Protein AF-A0A7S4PHS6-F1 (afdb_monomer)

Foldseek 3Di:
DDDDLPQDDPDPVSVLVVCCVVVPPPCVDPVVVVVCVVPDPVVCVVVCVVVDDDDDCVNCVVVVVDPDDDDDDDDDDDDPVLVVLLVVLVVVLCVVCVVVVCVVVVVDPDPDDCDPVNVVVVVVSCPLSVLSVVPLQSRPSSVPPDPDPDDDDPVRVVVVVVVVVVVVVVVVLVVVLVVLLVVLVVCVVVVVPVVSVVSNVVSVVVVVVVVVVVVVVVVVVVPDDDDPPPPPPDD

InterPro domains:
  IPR000330 SNF2, N-terminal domain [PF00176] (1-138)
  IPR027417 P-loop containing nucleoside triphosphate hydrolase [G3DSA:3.40.50.300] (67-163)
  IPR038718 SNF2-like, N-terminal domain superfamily [G3DSA:3.40.50.10810] (2-66)
  IPR048686 E3 ubiquitin-protein ligase SHPRH, first helical domain [PF21325] (154-211)
  IPR052583 E3 ubiquitin-protein ligase SHPRH-like [PTHR45865] (1-235)

Secondary structure (DSSP, 8-state):
----S-S-SS-THHHHHHHHHTT-TTTTSHHHHHHHHHH-GGGGHHHHHHH-----GGGSHHHHTPPPPP---------HHHHHHHHHHHHHHHHHHHHHHHHHHHT-SS-----HHHHHHHHHHHHHHHHHTT-GGG-GGGS---SSSSPPPHHHHHHHHHHHHHHHHHHHHHHHHHHHHHHHHHHHHTT-HHHHHHHHHHHHHHHHHHHHHHHHHHHHHHH-----S------

Radius of gyration: 32.16 Å; Cα contacts (8 Å, |Δi|>4): 96; chains: 1; bounding box: 77×50×94 Å

Organism: NCBI:txid180227

pLDDT: mean 79.71, std 14.88, range [33.34, 95.44]

Sequence (235 aa):
WCVTATPVKRSEEDLYGLLLFLQSDPLSNRFLWRSVMKISRNSLLPFFQRIMWRSTKKQVVDEIGLPKQETLLSFLRFSAIEAYHYKRLQEQLSHSNLKHINQIYEGAFAETEVTQYDLRRFLTFLAPLRQVCVHPQLSKKSGIQSLQKQTLSMDELLLQHVVQSELECEEAQRKLIFSLNWLAGITALKDQNPEAIRIYLRASKFFGEDIDKKEKREKAREGEEVFPVDMMQKI

Mean predicted aligned error: 13.97 Å

Structure (mmCIF, N/CA/C/O backbone):
data_AF-A0A7S4PHS6-F1
#
_entry.id   AF-A0A7S4PHS6-F1
#
loop_
_atom_site.group_PDB
_atom_site.id
_atom_site.type_symbol
_atom_site.label_atom_id
_atom_site.label_alt_id
_atom_site.label_comp_id
_atom_site.label_asym_id
_atom_site.label_entity_id
_atom_site.label_seq_id
_atom_site.pdbx_PDB_ins_code
_atom_site.Cartn_x
_atom_site.Cartn_y
_atom_site.Cartn_z
_atom_site.occupancy
_atom_site.B_iso_or_equiv
_atom_site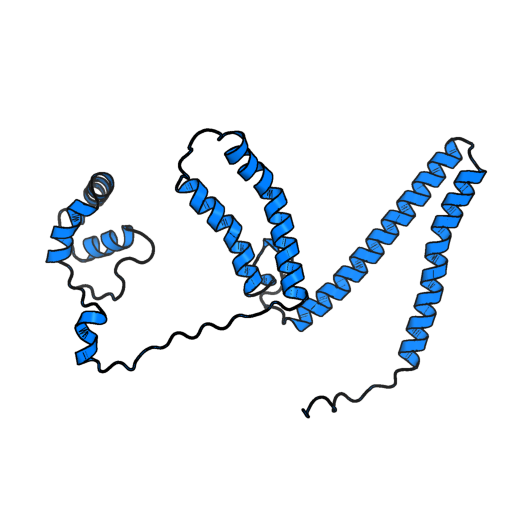.auth_seq_id
_atom_site.auth_comp_id
_atom_site.auth_asym_id
_atom_site.auth_atom_id
_atom_site.pdbx_PDB_model_num
ATOM 1 N N . TRP A 1 1 ? 26.704 -7.644 -32.305 1.00 82.06 1 TRP A N 1
ATOM 2 C CA . TRP A 1 1 ? 25.479 -6.845 -32.518 1.00 82.06 1 TRP A CA 1
ATOM 3 C C . TRP A 1 1 ? 24.508 -7.089 -31.379 1.00 82.06 1 TRP A C 1
ATOM 5 O O . TRP A 1 1 ? 24.344 -8.236 -30.987 1.00 82.06 1 TRP A O 1
ATOM 15 N N . CYS A 1 2 ? 23.901 -6.036 -30.832 1.00 84.88 2 CYS A N 1
ATOM 16 C CA . CYS A 1 2 ? 22.862 -6.141 -29.808 1.00 84.88 2 CYS A CA 1
ATOM 17 C C . CYS A 1 2 ? 21.573 -5.515 -30.347 1.00 84.88 2 CYS A C 1
ATOM 19 O O . CYS A 1 2 ? 21.611 -4.400 -30.863 1.00 84.88 2 CYS A O 1
ATOM 21 N N . VAL A 1 3 ? 20.451 -6.225 -30.233 1.00 88.50 3 VAL A N 1
ATOM 22 C CA . VAL A 1 3 ? 19.134 -5.741 -30.661 1.00 88.50 3 VAL A CA 1
ATOM 23 C C . VAL A 1 3 ? 18.249 -5.646 -29.426 1.00 88.50 3 VAL A C 1
ATOM 25 O O . VAL A 1 3 ? 17.994 -6.641 -28.755 1.00 88.50 3 VAL A O 1
ATOM 28 N N . THR A 1 4 ? 17.796 -4.437 -29.103 1.00 87.81 4 THR A N 1
ATOM 29 C CA . THR A 1 4 ? 16.903 -4.188 -27.969 1.00 87.81 4 THR A CA 1
ATOM 30 C C . T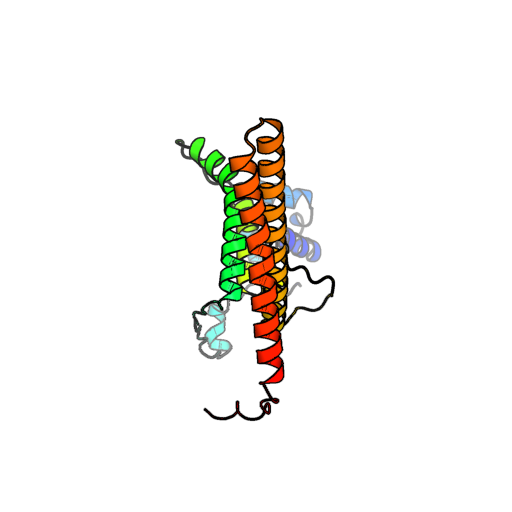HR A 1 4 ? 15.949 -3.050 -28.293 1.00 87.81 4 THR A C 1
ATOM 32 O O . THR A 1 4 ? 16.349 -2.014 -28.819 1.00 87.81 4 THR A O 1
ATOM 35 N N . ALA A 1 5 ? 14.675 -3.231 -27.955 1.00 84.00 5 ALA A N 1
ATOM 36 C CA . ALA A 1 5 ? 13.670 -2.183 -28.105 1.00 84.00 5 ALA A CA 1
ATOM 37 C C . ALA A 1 5 ? 13.817 -1.074 -27.043 1.00 84.00 5 ALA A C 1
ATOM 39 O O . ALA A 1 5 ? 13.410 0.066 -27.267 1.00 84.00 5 ALA A O 1
ATOM 40 N N . THR A 1 6 ? 14.397 -1.393 -25.880 1.00 85.31 6 THR A N 1
ATOM 41 C CA . THR A 1 6 ? 14.561 -0.467 -24.749 1.00 85.31 6 THR A CA 1
ATOM 42 C C . THR A 1 6 ? 15.936 -0.679 -24.104 1.00 85.31 6 THR A C 1
ATOM 44 O O . THR A 1 6 ? 16.059 -1.528 -23.217 1.00 85.31 6 THR A O 1
ATOM 47 N N . PRO A 1 7 ? 16.979 0.054 -24.536 1.00 83.19 7 PRO A N 1
ATOM 48 C CA . PRO A 1 7 ? 18.341 -0.123 -24.023 1.00 83.19 7 PRO A CA 1
ATOM 49 C C . PRO A 1 7 ? 18.528 0.356 -22.574 1.00 83.19 7 PRO A C 1
ATOM 51 O O . PRO A 1 7 ? 19.493 -0.034 -21.931 1.00 83.19 7 PRO A O 1
ATOM 54 N N . VAL A 1 8 ? 17.606 1.173 -22.049 1.00 86.38 8 VAL A N 1
ATOM 55 C CA . VAL A 1 8 ? 17.596 1.646 -20.656 1.00 86.38 8 VAL A CA 1
ATOM 56 C C . VAL A 1 8 ? 16.251 1.289 -20.036 1.00 86.38 8 VAL A C 1
ATOM 58 O O . VAL A 1 8 ? 15.217 1.728 -20.544 1.00 86.38 8 VAL A O 1
ATOM 61 N N . LYS A 1 9 ? 16.248 0.492 -18.962 1.00 80.88 9 LYS A N 1
ATOM 62 C CA . LYS A 1 9 ? 15.026 0.085 -18.247 1.00 80.88 9 LYS A CA 1
ATOM 63 C C . LYS A 1 9 ? 15.014 0.563 -16.804 1.00 80.88 9 LYS A C 1
ATOM 65 O O . LYS A 1 9 ? 14.017 1.128 -16.364 1.00 80.88 9 LYS A O 1
ATOM 70 N N . ARG A 1 10 ? 16.084 0.304 -16.054 1.00 78.75 10 ARG A N 1
ATOM 71 C CA . ARG A 1 10 ? 16.128 0.530 -14.603 1.00 78.75 10 ARG A CA 1
ATOM 72 C C . ARG A 1 10 ? 17.185 1.544 -14.206 1.00 78.75 10 ARG A C 1
ATOM 74 O O . ARG A 1 10 ? 16.947 2.333 -13.294 1.00 78.75 10 ARG A O 1
ATOM 81 N N . SER A 1 11 ? 18.344 1.515 -14.853 1.00 82.56 11 SER A N 1
ATOM 82 C CA . SER A 1 11 ? 19.422 2.450 -14.552 1.00 82.56 11 SER A CA 1
ATOM 83 C C . SER A 1 11 ? 20.378 2.610 -15.726 1.00 82.56 11 SER A C 1
ATOM 85 O O . SER A 1 11 ? 20.362 1.854 -16.692 1.00 82.56 11 SER A O 1
ATOM 87 N N . GLU A 1 12 ? 21.258 3.599 -15.611 1.00 83.62 12 GLU A N 1
ATOM 88 C CA . GLU A 1 12 ? 22.357 3.834 -16.553 1.00 83.62 12 GLU A CA 1
ATOM 89 C C . GLU A 1 12 ? 23.322 2.640 -16.647 1.00 83.62 12 GLU A C 1
ATOM 91 O O . GLU A 1 12 ? 24.042 2.502 -17.630 1.00 83.62 12 GLU A O 1
ATOM 96 N N . GLU 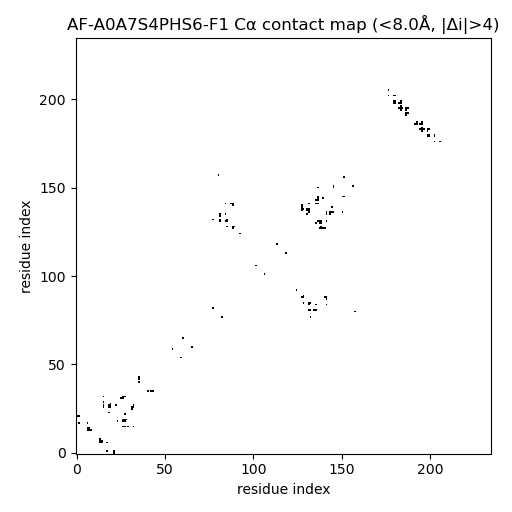A 1 13 ? 23.305 1.736 -15.664 1.00 87.06 13 GLU A N 1
ATOM 97 C CA . GLU A 1 13 ? 24.096 0.503 -15.685 1.00 87.06 13 GLU A CA 1
ATOM 98 C C . GLU A 1 13 ? 23.659 -0.466 -16.786 1.00 87.06 13 GLU A C 1
ATOM 100 O O . GLU A 1 13 ? 24.474 -1.263 -17.252 1.00 87.06 13 GLU A O 1
ATOM 105 N N . ASP A 1 14 ? 22.410 -0.358 -17.249 1.00 88.19 14 ASP A N 1
ATOM 106 C CA . ASP A 1 14 ? 21.914 -1.139 -18.380 1.00 88.19 14 ASP A CA 1
ATOM 107 C C . ASP A 1 14 ? 22.736 -0.826 -19.647 1.00 88.19 14 ASP A C 1
ATOM 109 O O . ASP A 1 14 ? 23.097 -1.735 -20.395 1.00 88.19 14 ASP A O 1
ATOM 113 N N . LEU A 1 15 ? 23.132 0.442 -19.845 1.00 88.75 15 LEU A N 1
ATOM 114 C CA . LEU A 1 15 ? 23.993 0.848 -20.962 1.00 88.75 15 LEU A CA 1
ATOM 115 C C . LEU A 1 15 ? 25.406 0.291 -20.818 1.00 88.75 15 LEU A C 1
ATOM 117 O O . LEU A 1 15 ? 25.970 -0.180 -21.800 1.00 88.75 15 LEU A O 1
ATOM 121 N N . TYR A 1 16 ? 25.968 0.295 -19.608 1.00 89.75 16 TYR A N 1
ATOM 122 C CA . TYR A 1 16 ? 27.282 -0.304 -19.372 1.00 89.75 16 TYR A CA 1
ATOM 123 C C . TYR A 1 16 ? 27.297 -1.794 -19.722 1.00 89.75 16 TYR A C 1
ATOM 125 O O . TYR A 1 16 ? 28.243 -2.262 -20.350 1.00 89.75 16 TYR A O 1
ATOM 133 N N . GLY A 1 17 ? 26.241 -2.534 -19.369 1.00 90.06 17 GLY A N 1
ATOM 134 C CA . GLY A 1 17 ? 26.108 -3.941 -19.753 1.00 90.06 17 GLY A CA 1
ATOM 135 C C . GLY A 1 17 ? 26.181 -4.143 -21.271 1.00 90.06 17 GLY A C 1
ATOM 136 O O . GLY A 1 17 ? 26.854 -5.060 -21.740 1.00 90.06 17 GLY A O 1
ATOM 137 N N . LEU A 1 18 ? 25.563 -3.242 -22.043 1.00 89.75 18 LEU A N 1
ATOM 138 C CA . LEU A 1 18 ? 25.631 -3.256 -23.508 1.00 89.75 18 LEU A CA 1
ATOM 139 C C . LEU A 1 18 ? 27.039 -2.935 -24.030 1.00 89.75 18 LEU A C 1
ATOM 141 O O . LEU A 1 18 ? 27.516 -3.608 -24.940 1.00 89.75 18 LEU A O 1
ATOM 145 N N . LEU A 1 19 ? 27.720 -1.945 -23.448 1.00 89.94 19 LEU A N 1
ATOM 146 C CA . LEU A 1 19 ? 29.090 -1.567 -23.828 1.00 89.94 19 LEU A CA 1
ATOM 147 C C . LEU A 1 19 ? 30.116 -2.657 -23.498 1.00 89.94 19 LEU A C 1
ATOM 149 O O . LEU A 1 19 ? 31.065 -2.877 -24.252 1.00 89.94 19 LEU A O 1
ATOM 153 N N . LEU A 1 20 ? 29.918 -3.368 -22.388 1.00 91.19 20 LEU A N 1
ATOM 154 C CA . LEU A 1 20 ? 30.740 -4.514 -22.017 1.00 91.19 20 LEU A CA 1
ATOM 155 C C . LEU A 1 20 ? 30.556 -5.665 -23.013 1.00 91.19 20 LEU A C 1
ATOM 157 O O . LEU A 1 20 ? 31.537 -6.242 -23.469 1.00 91.19 20 LEU A O 1
ATOM 161 N N . PHE A 1 21 ? 29.310 -5.959 -23.395 1.00 91.06 21 PHE A N 1
ATOM 162 C CA . PHE A 1 21 ? 29.005 -6.981 -24.397 1.00 91.06 21 PHE A CA 1
ATOM 163 C C . PHE A 1 21 ? 29.590 -6.648 -25.777 1.00 91.06 21 PHE A C 1
ATOM 165 O O . PHE A 1 21 ? 30.090 -7.532 -26.467 1.00 91.06 21 PHE A O 1
ATOM 172 N N . LEU A 1 22 ? 29.541 -5.375 -26.178 1.00 90.31 22 LEU A N 1
ATOM 173 C CA . LEU A 1 22 ? 30.085 -4.906 -27.454 1.00 90.31 22 LEU A CA 1
ATOM 174 C C . LEU A 1 22 ? 31.611 -4.733 -27.448 1.00 90.31 22 LEU A C 1
ATOM 176 O O . LEU A 1 22 ? 32.159 -4.420 -28.501 1.00 90.31 22 LEU A O 1
ATOM 180 N N . GLN A 1 23 ? 32.277 -4.920 -26.300 1.00 90.31 23 GLN A N 1
ATOM 181 C CA . GLN A 1 23 ? 33.720 -4.694 -26.125 1.00 90.31 23 GLN A CA 1
ATOM 182 C C . GLN A 1 23 ? 34.164 -3.315 -26.646 1.00 90.31 23 GLN A C 1
ATOM 184 O O . GLN A 1 23 ? 35.197 -3.159 -27.292 1.00 90.31 23 GLN A O 1
ATOM 189 N N . SER A 1 24 ? 33.338 -2.296 -26.407 1.00 85.94 24 SER A N 1
ATOM 190 C CA . SER A 1 24 ? 33.613 -0.930 -26.830 1.00 85.94 24 SER A CA 1
ATOM 191 C C . SER A 1 24 ? 34.635 -0.234 -25.917 1.00 85.94 24 SER A C 1
ATOM 193 O O . SER A 1 24 ? 34.276 0.519 -24.999 1.00 85.94 24 SER A O 1
ATOM 195 N N . ASP A 1 25 ? 35.918 -0.466 -26.175 1.00 84.06 25 ASP A N 1
ATOM 196 C CA . ASP A 1 25 ? 36.999 0.245 -25.498 1.00 84.06 25 ASP A CA 1
ATOM 197 C C . ASP A 1 25 ? 36.991 1.751 -25.829 1.00 84.06 25 ASP A C 1
ATOM 199 O O . ASP A 1 25 ? 36.691 2.143 -26.960 1.00 84.06 25 ASP A O 1
ATOM 203 N N . PRO A 1 26 ? 37.303 2.634 -24.860 1.00 83.69 26 PRO A N 1
ATOM 204 C CA . PRO A 1 26 ? 37.727 2.346 -23.484 1.00 83.69 26 PRO A CA 1
ATOM 205 C C . PRO A 1 26 ? 36.565 2.274 -22.469 1.00 83.69 26 PRO A C 1
ATOM 207 O O . PRO A 1 26 ? 36.784 2.084 -21.271 1.00 83.69 26 PRO A O 1
ATOM 210 N N . LEU A 1 27 ? 35.316 2.456 -22.910 1.00 83.75 27 LEU A N 1
ATOM 211 C CA . LEU A 1 27 ? 34.142 2.552 -22.030 1.00 83.75 27 LEU A CA 1
ATOM 212 C C . LEU A 1 27 ? 33.675 1.199 -21.473 1.00 83.75 27 LEU A C 1
ATOM 214 O O . LEU A 1 27 ? 32.908 1.169 -20.510 1.00 83.75 27 LEU A O 1
ATOM 218 N N . SER A 1 28 ? 34.184 0.090 -22.012 1.00 85.19 28 SER A N 1
ATOM 219 C CA . SER A 1 28 ? 34.066 -1.243 -21.410 1.00 85.19 28 SER A CA 1
ATOM 220 C C . SER A 1 28 ? 34.777 -1.347 -20.056 1.00 85.19 28 SER A C 1
ATOM 222 O O . SER A 1 28 ? 34.456 -2.228 -19.259 1.00 85.19 28 SER A O 1
ATOM 224 N N . ASN A 1 29 ? 35.696 -0.426 -19.740 1.00 89.56 29 ASN A N 1
ATOM 225 C CA . ASN A 1 29 ? 36.305 -0.338 -18.421 1.00 89.56 29 ASN A CA 1
ATOM 226 C C . ASN A 1 29 ? 35.350 0.326 -17.415 1.00 89.56 29 ASN A C 1
ATOM 228 O O . ASN A 1 29 ? 35.002 1.507 -17.520 1.00 8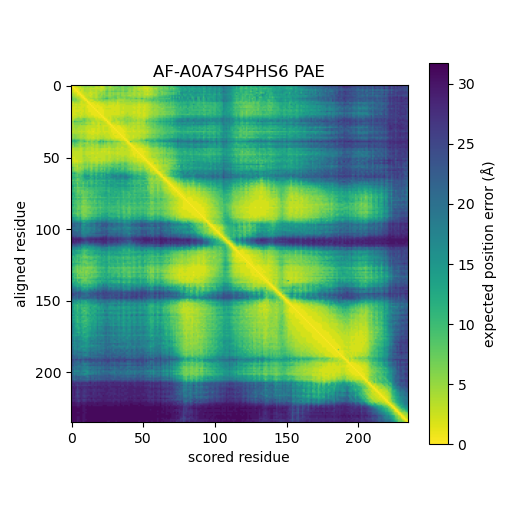9.56 29 ASN A O 1
ATOM 232 N N . ARG A 1 30 ? 34.996 -0.423 -16.365 1.00 89.81 30 ARG A N 1
ATOM 233 C CA . ARG A 1 30 ? 34.102 0.013 -15.284 1.00 89.81 30 ARG A CA 1
ATOM 234 C C . ARG A 1 30 ? 34.508 1.335 -14.630 1.00 89.81 30 ARG A C 1
ATOM 236 O O . ARG A 1 30 ? 33.636 2.131 -14.273 1.00 89.81 30 ARG A O 1
ATOM 243 N N . PHE A 1 31 ? 35.806 1.552 -14.429 1.00 89.38 31 PHE A N 1
ATOM 244 C CA . PHE A 1 31 ? 36.324 2.760 -13.792 1.00 89.38 31 PHE A CA 1
ATOM 245 C C . PHE A 1 31 ? 36.103 3.976 -14.686 1.00 89.38 31 PHE A C 1
ATOM 247 O O . PHE A 1 31 ? 35.558 4.976 -14.224 1.00 89.38 31 PHE A O 1
ATOM 254 N N . LEU A 1 32 ? 36.441 3.863 -15.972 1.00 87.31 32 LEU A N 1
ATOM 255 C CA . LEU A 1 32 ? 36.263 4.944 -16.941 1.00 87.31 32 LEU A CA 1
ATOM 256 C C . LEU A 1 32 ? 34.785 5.269 -17.151 1.00 87.31 32 LEU A C 1
ATOM 258 O O . LEU A 1 32 ? 34.416 6.439 -17.091 1.00 87.31 32 LEU A O 1
ATOM 262 N N . TRP A 1 33 ? 33.929 4.253 -17.279 1.00 89.44 33 TRP A N 1
ATOM 263 C CA . TRP A 1 33 ? 32.478 4.437 -17.343 1.00 89.44 33 TRP A CA 1
ATOM 264 C C . TRP A 1 33 ? 31.951 5.271 -16.166 1.00 89.44 33 TRP A C 1
ATOM 266 O O . TRP A 1 33 ? 31.300 6.297 -16.363 1.00 89.44 33 TRP A O 1
ATOM 276 N N . ARG A 1 34 ? 32.273 4.875 -14.926 1.00 89.12 34 ARG A N 1
ATOM 277 C CA . ARG A 1 34 ? 31.820 5.599 -13.727 1.00 89.12 34 ARG A CA 1
ATOM 278 C C . ARG A 1 34 ? 32.378 7.017 -13.656 1.00 89.12 34 ARG A C 1
ATOM 280 O O . ARG A 1 34 ? 31.658 7.915 -13.228 1.00 89.12 34 ARG A O 1
ATOM 287 N N . SER A 1 35 ? 33.630 7.220 -14.056 1.00 87.62 35 SER A N 1
ATOM 288 C CA . SER A 1 35 ? 34.252 8.545 -14.086 1.00 87.62 35 SER A CA 1
ATOM 289 C C . SER A 1 35 ? 33.548 9.469 -15.080 1.00 87.62 35 SER A C 1
ATOM 291 O O . SER A 1 35 ? 33.171 10.579 -14.713 1.00 87.62 35 SER A O 1
ATOM 293 N N . VAL A 1 36 ? 33.273 8.996 -16.298 1.00 86.19 36 VAL A N 1
ATOM 294 C CA . VAL A 1 36 ? 32.579 9.793 -17.322 1.00 86.19 36 VAL A CA 1
ATOM 295 C C . VAL A 1 36 ? 31.139 10.102 -16.905 1.00 86.19 36 VAL A C 1
ATOM 297 O O . VAL A 1 36 ? 30.705 11.250 -17.006 1.00 86.19 36 VAL A O 1
ATOM 300 N N . MET A 1 37 ? 30.421 9.123 -16.346 1.00 85.56 37 MET A N 1
ATOM 301 C CA . MET A 1 37 ? 29.042 9.311 -15.874 1.00 85.56 37 MET A CA 1
ATOM 302 C C . MET A 1 37 ? 28.915 10.323 -14.729 1.00 85.56 37 MET A C 1
ATOM 304 O O . MET A 1 37 ? 27.867 10.958 -14.599 1.00 85.56 37 MET A O 1
ATOM 308 N N . LYS A 1 38 ? 29.964 10.486 -13.911 1.00 83.81 38 LYS A N 1
ATOM 309 C CA . LYS A 1 38 ? 30.024 11.506 -12.853 1.00 83.81 38 LYS A CA 1
ATOM 310 C C . LYS A 1 38 ? 30.315 12.906 -13.389 1.00 83.81 38 LYS A C 1
ATOM 312 O O . LYS A 1 38 ? 29.813 13.868 -12.822 1.00 83.81 38 LYS A O 1
ATOM 317 N N . ILE A 1 39 ? 31.129 13.018 -14.439 1.00 81.94 39 ILE A N 1
ATOM 318 C CA . ILE A 1 39 ? 31.576 14.308 -14.982 1.00 81.94 39 ILE A CA 1
ATOM 319 C C . ILE A 1 39 ? 30.519 14.899 -15.917 1.00 81.94 39 ILE A C 1
ATOM 321 O O . ILE A 1 39 ? 30.114 16.045 -15.751 1.00 81.94 39 ILE A O 1
ATOM 325 N N . SER A 1 40 ? 30.073 14.138 -16.920 1.00 78.12 40 SER A N 1
ATOM 326 C CA . SER A 1 40 ? 29.080 14.616 -17.883 1.00 78.12 40 SER A CA 1
ATOM 327 C C . SER A 1 40 ? 28.446 13.466 -18.649 1.00 78.12 40 SER A C 1
ATOM 329 O O . SER A 1 40 ? 29.067 12.848 -19.515 1.00 78.12 40 SER A O 1
ATOM 331 N N . ARG A 1 41 ? 27.152 13.250 -18.410 1.00 79.62 41 ARG A N 1
ATOM 332 C CA . ARG A 1 41 ? 26.342 12.273 -19.157 1.00 79.62 41 ARG A CA 1
ATOM 333 C C . ARG A 1 41 ? 26.205 12.652 -20.630 1.00 79.62 41 ARG A C 1
ATOM 335 O O . ARG A 1 41 ? 26.160 11.783 -21.494 1.00 79.62 41 ARG A O 1
ATOM 342 N N . ASN A 1 42 ? 26.193 13.952 -20.919 1.00 83.00 42 ASN A N 1
ATOM 343 C CA . ASN A 1 42 ? 26.014 14.470 -22.272 1.00 83.00 42 ASN A CA 1
ATOM 344 C C . ASN A 1 42 ? 27.247 14.229 -23.150 1.00 83.00 42 ASN A C 1
ATOM 346 O O . ASN A 1 42 ? 27.114 14.129 -24.367 1.00 83.00 42 ASN A O 1
ATOM 350 N N . SER A 1 43 ? 28.430 14.065 -22.547 1.00 83.00 43 SER A N 1
ATOM 351 C CA . SER A 1 43 ? 29.664 13.773 -23.288 1.00 83.00 43 SER A CA 1
ATOM 352 C C . SER A 1 43 ? 29.633 12.418 -24.007 1.00 83.00 43 SER A C 1
ATOM 354 O O . SER A 1 43 ? 30.334 12.229 -24.997 1.00 83.00 43 SER A O 1
ATOM 356 N N . LEU A 1 44 ? 28.772 11.495 -23.565 1.00 83.62 44 LEU A N 1
ATOM 357 C CA . LEU A 1 44 ? 28.607 10.173 -24.167 1.00 83.62 44 LEU A CA 1
ATOM 358 C C . LEU A 1 44 ? 27.659 10.160 -25.374 1.00 83.62 44 LEU A C 1
ATOM 360 O O . LEU A 1 44 ? 27.639 9.180 -26.117 1.00 83.62 44 LEU A O 1
ATOM 364 N N . LEU A 1 45 ? 26.880 11.224 -25.600 1.00 85.56 45 LEU A N 1
ATOM 365 C CA . LEU A 1 45 ? 25.902 11.271 -26.693 1.00 85.56 45 LEU A CA 1
ATOM 366 C C . LEU A 1 45 ? 26.538 11.069 -28.081 1.00 85.56 45 LEU A C 1
ATOM 368 O O . LEU A 1 45 ? 26.044 10.207 -28.810 1.00 85.56 45 LEU A O 1
ATOM 372 N N . PRO A 1 46 ? 27.640 11.756 -28.454 1.00 88.56 46 PRO A N 1
ATOM 373 C CA . PRO A 1 46 ? 28.266 11.567 -29.765 1.00 88.56 46 PRO A CA 1
ATOM 374 C C . PRO A 1 46 ? 28.811 10.150 -29.962 1.00 88.56 46 PRO A C 1
ATOM 376 O O . PRO A 1 46 ? 28.835 9.635 -31.077 1.00 88.56 46 PRO A O 1
ATOM 379 N N . PHE A 1 47 ? 29.241 9.506 -28.876 1.00 87.75 47 PHE A N 1
ATOM 380 C CA . PHE A 1 47 ? 29.696 8.124 -28.909 1.00 87.75 47 PHE A CA 1
ATOM 381 C C . PHE A 1 47 ? 28.524 7.169 -29.167 1.00 87.75 47 PHE A C 1
ATOM 383 O O . PHE A 1 47 ? 28.576 6.382 -30.112 1.00 87.75 47 PHE A O 1
ATOM 390 N N . PHE A 1 48 ? 27.430 7.288 -28.406 1.00 88.06 48 PHE A N 1
ATOM 391 C CA . PHE A 1 48 ? 26.242 6.455 -28.608 1.00 88.06 48 PHE A CA 1
ATOM 392 C C . PHE A 1 48 ? 25.613 6.647 -29.991 1.00 88.06 48 PHE A C 1
ATOM 394 O O . PHE A 1 48 ? 25.166 5.668 -30.575 1.00 88.06 48 PHE A O 1
ATOM 401 N N . GLN A 1 49 ? 25.646 7.855 -30.559 1.00 88.31 49 GLN A N 1
ATOM 402 C CA . GLN A 1 49 ? 25.172 8.113 -31.926 1.00 88.31 49 GLN A CA 1
ATOM 403 C C . GLN A 1 49 ? 25.939 7.330 -33.005 1.00 88.31 49 GLN A C 1
ATOM 405 O O . GLN A 1 49 ? 25.384 7.071 -34.068 1.00 88.31 49 GLN A O 1
ATOM 410 N N . ARG A 1 50 ? 27.197 6.942 -32.753 1.00 89.12 50 ARG A N 1
ATOM 411 C CA . ARG A 1 50 ? 28.008 6.161 -33.703 1.00 89.12 50 ARG A CA 1
ATOM 412 C C . ARG A 1 50 ? 27.752 4.660 -33.616 1.00 89.12 50 ARG A C 1
ATOM 414 O O . ARG A 1 50 ? 27.878 3.969 -34.619 1.00 89.12 50 ARG A O 1
ATOM 421 N N . ILE A 1 51 ? 27.436 4.158 -32.422 1.00 88.31 51 ILE A N 1
ATOM 422 C CA . ILE A 1 51 ? 27.313 2.714 -32.159 1.00 88.31 51 ILE A CA 1
ATOM 423 C C . ILE A 1 51 ? 25.864 2.231 -32.051 1.00 88.31 51 ILE A C 1
ATOM 425 O O . ILE A 1 51 ? 25.612 1.029 -32.113 1.00 88.31 51 ILE A O 1
ATOM 429 N N . MET A 1 52 ? 24.910 3.142 -31.855 1.00 89.56 52 MET A N 1
ATOM 430 C CA . MET A 1 52 ? 23.503 2.826 -31.646 1.00 89.56 52 MET A CA 1
ATOM 431 C C . MET A 1 52 ? 22.655 3.436 -32.754 1.00 89.56 52 MET A C 1
ATOM 433 O O . MET A 1 52 ? 22.682 4.640 -32.993 1.00 89.56 52 MET A O 1
ATOM 437 N N . TRP A 1 53 ? 21.826 2.595 -33.363 1.00 89.56 53 TRP A N 1
ATOM 438 C CA . TRP A 1 53 ? 20.765 3.021 -34.261 1.00 89.56 53 TRP A CA 1
ATOM 439 C C . TRP A 1 53 ? 19.411 2.827 -33.580 1.00 89.56 53 TRP A C 1
ATOM 441 O O . TRP A 1 53 ? 19.135 1.757 -33.033 1.00 89.56 53 TRP A O 1
ATOM 451 N N . ARG A 1 54 ? 18.553 3.851 -33.605 1.00 87.31 54 ARG A N 1
ATOM 452 C CA . ARG A 1 54 ? 17.191 3.773 -33.063 1.00 87.31 54 ARG A CA 1
ATOM 453 C C . ARG A 1 54 ? 16.203 4.422 -34.020 1.00 87.31 54 ARG A C 1
ATOM 455 O O . ARG A 1 54 ? 16.176 5.642 -34.137 1.00 87.31 54 ARG A O 1
ATOM 462 N N . SER A 1 55 ? 15.322 3.606 -34.587 1.00 86.69 55 SER A N 1
ATOM 463 C CA . SER A 1 55 ? 14.130 4.084 -35.283 1.00 86.69 55 SER A CA 1
ATOM 464 C C . SER A 1 55 ? 12.988 4.257 -34.278 1.00 86.69 55 SER A C 1
ATOM 466 O O . SER A 1 55 ? 12.663 3.357 -33.500 1.00 86.69 55 SER A O 1
ATOM 468 N N . THR A 1 56 ? 12.394 5.442 -34.235 1.00 85.44 56 THR A N 1
ATOM 469 C CA . THR A 1 56 ? 11.210 5.734 -33.417 1.00 85.44 56 THR A CA 1
ATOM 470 C C . THR A 1 56 ? 9.948 5.356 -34.176 1.00 85.44 56 THR A C 1
ATOM 472 O O . THR A 1 56 ? 9.926 5.468 -35.394 1.00 85.44 56 THR A O 1
ATOM 475 N N . LYS A 1 57 ? 8.861 4.988 -33.477 1.00 81.44 57 LYS A N 1
ATOM 476 C CA . LYS A 1 57 ? 7.576 4.677 -34.134 1.00 81.44 57 LYS A CA 1
ATOM 477 C C . LYS A 1 57 ? 7.167 5.756 -35.140 1.00 81.44 57 LYS A C 1
ATOM 479 O O . LYS A 1 57 ? 6.747 5.396 -36.222 1.00 81.44 57 LYS A O 1
ATOM 484 N N . LYS A 1 58 ? 7.388 7.040 -34.814 1.00 81.81 58 LYS A N 1
ATOM 485 C CA . LYS A 1 58 ? 7.127 8.200 -35.686 1.00 81.81 58 LYS A CA 1
ATOM 486 C C . LYS A 1 58 ? 7.835 8.137 -37.047 1.00 81.81 58 LYS A C 1
ATOM 488 O O . LYS A 1 58 ? 7.275 8.619 -38.015 1.00 81.81 58 LYS A O 1
ATOM 493 N N . GLN A 1 59 ? 9.040 7.572 -37.112 1.00 82.94 59 GLN A N 1
ATOM 494 C CA . GLN A 1 59 ? 9.826 7.466 -38.349 1.00 82.94 59 GLN A CA 1
ATOM 495 C C . GLN A 1 59 ? 9.381 6.307 -39.244 1.00 82.94 59 GLN A C 1
ATOM 497 O O . GLN A 1 59 ? 9.748 6.288 -40.407 1.00 82.94 59 GLN A O 1
ATOM 502 N N . VAL A 1 60 ? 8.627 5.348 -38.699 1.00 83.62 60 VAL A N 1
ATOM 503 C CA . VAL A 1 60 ? 8.264 4.090 -39.375 1.00 83.62 60 VAL A CA 1
ATOM 504 C C . VAL A 1 60 ? 6.738 3.913 -39.447 1.00 83.62 60 VAL A C 1
ATOM 506 O O . VAL A 1 60 ? 6.251 2.833 -39.765 1.00 83.62 60 VAL A O 1
ATOM 509 N N . VAL A 1 61 ? 5.958 4.953 -39.108 1.00 79.12 61 VAL A N 1
ATOM 510 C CA . VAL A 1 61 ? 4.481 4.887 -39.090 1.00 79.12 61 VAL A CA 1
ATOM 511 C C . VAL A 1 61 ? 3.948 4.521 -40.470 1.00 79.12 61 VAL A C 1
ATOM 513 O O . VAL A 1 61 ? 3.092 3.644 -40.577 1.00 79.12 61 VAL A O 1
ATOM 516 N N . ASP A 1 62 ? 4.499 5.160 -41.501 1.00 78.94 62 ASP A N 1
ATOM 517 C CA . ASP A 1 62 ? 4.024 5.049 -42.880 1.00 78.94 62 ASP A CA 1
ATOM 518 C C . ASP A 1 62 ? 4.429 3.718 -43.540 1.00 78.94 62 ASP A C 1
ATOM 520 O O . ASP A 1 62 ? 3.780 3.277 -44.482 1.00 78.94 62 ASP A O 1
ATOM 524 N N . GLU A 1 63 ? 5.457 3.038 -43.018 1.00 84.12 63 GLU A N 1
ATOM 525 C CA . GLU A 1 63 ? 5.925 1.736 -43.521 1.00 84.12 63 GLU A CA 1
ATOM 526 C C . GLU A 1 63 ? 5.145 0.553 -42.921 1.00 84.12 63 GLU A C 1
ATOM 528 O O . GLU A 1 63 ? 4.994 -0.483 -43.563 1.00 84.12 63 GLU A O 1
ATOM 533 N N . ILE A 1 64 ? 4.665 0.684 -41.677 1.00 77.56 64 ILE A N 1
ATOM 534 C CA . ILE A 1 64 ? 4.058 -0.426 -40.916 1.00 77.56 64 ILE A CA 1
ATOM 535 C C . ILE A 1 64 ? 2.522 -0.422 -41.038 1.00 77.56 64 ILE A C 1
ATOM 537 O O . ILE A 1 64 ? 1.874 -1.403 -40.677 1.00 77.56 64 ILE A O 1
ATOM 541 N N . GLY A 1 65 ? 1.915 0.660 -41.549 1.00 79.31 65 GLY A N 1
ATOM 542 C CA . GLY A 1 65 ? 0.459 0.752 -41.720 1.00 79.31 65 GLY A CA 1
ATOM 543 C C . GLY A 1 65 ? -0.306 0.581 -40.402 1.00 79.31 65 GLY A C 1
ATOM 544 O O . GLY A 1 65 ? -1.368 -0.039 -40.371 1.00 79.31 65 GLY A O 1
ATOM 545 N N . LEU A 1 66 ? 0.259 1.069 -39.288 1.00 79.44 66 LEU A N 1
ATOM 546 C CA . LEU A 1 66 ? -0.328 0.879 -37.961 1.00 79.44 66 LEU A CA 1
ATOM 547 C C . LEU A 1 66 ? -1.694 1.580 -37.873 1.00 79.44 66 LEU A C 1
ATOM 549 O O . LEU A 1 66 ? -1.788 2.766 -38.205 1.00 79.44 66 LEU A O 1
ATOM 553 N N . PRO A 1 67 ? -2.745 0.902 -37.374 1.00 84.00 67 PRO A N 1
ATOM 554 C CA . PRO A 1 67 ? -4.024 1.553 -37.140 1.00 84.00 67 PRO A CA 1
ATOM 555 C C . PRO A 1 67 ? -3.868 2.658 -36.089 1.00 84.00 67 PRO A C 1
ATOM 557 O O . PRO A 1 67 ? -3.008 2.590 -35.204 1.00 84.00 67 PRO A O 1
ATOM 560 N N . LYS A 1 68 ? -4.717 3.687 -36.176 1.00 82.62 68 LYS A N 1
ATOM 561 C CA . LYS A 1 68 ? -4.734 4.773 -35.191 1.00 82.62 68 LYS A CA 1
ATOM 562 C C . LYS A 1 68 ? -4.999 4.188 -33.802 1.00 82.62 68 LYS A C 1
ATOM 564 O O . LYS A 1 68 ? -5.985 3.490 -33.594 1.00 82.62 68 LYS A O 1
ATOM 569 N N . GLN A 1 69 ? -4.097 4.462 -32.863 1.00 86.06 69 GLN A N 1
ATOM 570 C CA . GLN A 1 69 ? -4.240 4.029 -31.479 1.00 86.06 69 GLN A CA 1
ATOM 571 C C . GLN A 1 69 ? -5.057 5.068 -30.711 1.00 86.06 69 GLN A C 1
ATOM 573 O O . GLN A 1 69 ? -4.658 6.228 -30.620 1.00 86.06 69 GLN A O 1
ATOM 578 N N . GLU A 1 70 ? -6.170 4.642 -30.126 1.00 90.69 70 GLU A N 1
ATOM 579 C CA . GLU A 1 70 ? -7.006 5.482 -29.270 1.00 90.69 70 GLU A CA 1
ATOM 580 C C . GLU A 1 70 ? -6.765 5.129 -27.800 1.00 90.69 70 GLU A C 1
ATOM 582 O O . GLU A 1 70 ? -6.551 3.969 -27.445 1.00 90.69 70 GLU A O 1
ATOM 587 N N . THR A 1 71 ? -6.747 6.142 -26.933 1.00 92.44 71 THR A N 1
ATOM 588 C CA . THR A 1 71 ? -6.642 5.957 -25.479 1.00 92.44 71 THR A CA 1
ATOM 589 C C . THR A 1 71 ? -7.956 6.384 -24.850 1.00 92.44 71 THR A C 1
ATOM 591 O O . THR A 1 71 ? -8.296 7.564 -24.873 1.00 92.44 71 THR A O 1
ATOM 594 N N . LEU A 1 72 ? -8.685 5.422 -24.290 1.00 94.38 72 LEU A N 1
ATOM 595 C CA . LEU A 1 72 ? -9.931 5.666 -23.574 1.00 94.38 72 LEU A CA 1
ATOM 596 C C . LEU A 1 72 ? -9.644 5.715 -22.074 1.00 94.38 72 LEU A C 1
ATOM 598 O O . LEU A 1 72 ? -9.016 4.813 -21.521 1.00 94.38 72 LEU A O 1
ATOM 602 N N . LEU A 1 73 ? -10.094 6.784 -21.422 1.00 95.06 73 LEU A N 1
ATOM 603 C CA . LEU A 1 73 ? -9.962 6.969 -19.982 1.00 95.06 73 LEU A CA 1
ATOM 604 C C . LEU A 1 73 ? -11.316 6.708 -19.323 1.00 95.06 73 LEU A C 1
ATOM 606 O O . LEU A 1 73 ? -12.272 7.446 -19.548 1.00 95.06 73 LEU A O 1
ATOM 610 N N . SER A 1 74 ? -11.387 5.668 -18.495 1.00 94.75 74 SER A N 1
ATOM 611 C CA . SER A 1 74 ? -12.565 5.338 -17.692 1.00 94.75 74 SER A CA 1
ATOM 612 C C . SER A 1 74 ? -12.323 5.696 -16.228 1.00 94.75 74 SER A C 1
ATOM 614 O O . SER A 1 74 ? -11.423 5.146 -15.589 1.00 94.75 74 SER A O 1
ATOM 616 N N . PHE A 1 75 ? -13.139 6.593 -15.680 1.00 95.06 75 PHE A N 1
ATOM 617 C CA . PHE A 1 75 ? -13.102 6.921 -14.258 1.00 95.06 75 PHE A CA 1
ATOM 618 C C . PHE A 1 75 ? -13.902 5.892 -13.462 1.00 95.06 75 PHE A C 1
ATOM 620 O O . PHE A 1 75 ? -15.097 5.716 -13.688 1.00 95.06 75 PHE A O 1
ATOM 627 N N . LEU A 1 76 ? -13.238 5.232 -12.518 1.00 93.25 76 LEU A N 1
ATOM 628 C CA . LEU A 1 76 ? -13.854 4.260 -11.621 1.00 93.25 76 LEU A CA 1
ATOM 629 C C . LEU A 1 76 ? -14.201 4.918 -10.285 1.00 93.25 76 LEU A C 1
ATOM 631 O O . LEU A 1 76 ? -13.547 5.871 -9.854 1.00 93.25 76 LEU A O 1
ATOM 635 N N . ARG A 1 77 ? -15.236 4.399 -9.624 1.00 92.56 77 ARG A N 1
ATOM 636 C CA . ARG A 1 77 ? -15.597 4.774 -8.255 1.00 92.56 77 ARG A CA 1
ATOM 637 C C . ARG A 1 77 ? -15.324 3.599 -7.337 1.00 92.56 77 ARG A C 1
ATOM 639 O O . ARG A 1 77 ? -15.625 2.467 -7.697 1.00 92.56 77 ARG A O 1
ATOM 646 N N . PHE A 1 78 ? -14.789 3.892 -6.159 1.00 91.62 78 PHE A N 1
ATOM 647 C CA . PHE A 1 78 ? -14.611 2.878 -5.133 1.00 91.62 78 PHE A CA 1
ATOM 648 C C . PHE A 1 78 ? -15.956 2.378 -4.621 1.00 91.62 78 PHE A C 1
ATOM 650 O O . PHE A 1 78 ? -16.886 3.159 -4.396 1.00 91.62 78 PHE A O 1
ATOM 657 N N . SER A 1 79 ? -16.012 1.077 -4.376 1.00 89.56 79 SER A N 1
ATOM 658 C CA . SER A 1 79 ? -17.001 0.466 -3.500 1.00 89.56 79 SER A CA 1
ATOM 659 C C . SER A 1 79 ? -16.839 0.976 -2.061 1.00 89.56 79 SER A C 1
ATOM 661 O O . SER A 1 79 ? -15.811 1.549 -1.682 1.00 89.56 79 SER A O 1
ATOM 663 N N . ALA A 1 80 ? -17.857 0.758 -1.227 1.00 88.62 80 ALA A N 1
ATOM 664 C CA . ALA A 1 80 ? -17.832 1.196 0.169 1.00 88.62 80 ALA A CA 1
ATOM 665 C C . ALA A 1 80 ? -16.624 0.629 0.940 1.00 88.62 80 ALA A C 1
ATOM 667 O O . ALA A 1 80 ? -15.991 1.349 1.715 1.00 88.62 80 ALA A O 1
ATOM 668 N N . ILE A 1 81 ? -16.270 -0.633 0.683 1.00 86.00 81 ILE A N 1
ATOM 669 C CA . ILE A 1 81 ? -15.158 -1.304 1.357 1.00 86.00 81 ILE A CA 1
ATOM 670 C C . ILE A 1 81 ? -13.795 -0.796 0.878 1.00 86.00 81 ILE A C 1
ATOM 672 O O . ILE A 1 81 ? -12.935 -0.479 1.698 1.00 86.00 81 ILE A O 1
ATOM 676 N N . GLU A 1 82 ? -13.603 -0.601 -0.428 1.00 89.31 82 GLU A N 1
ATOM 677 C CA . GLU A 1 82 ? -12.374 0.000 -0.965 1.00 89.31 82 GLU A CA 1
ATOM 678 C C . GLU A 1 82 ? -12.167 1.411 -0.420 1.00 89.31 82 GLU A C 1
ATOM 680 O O . GLU A 1 82 ? -11.065 1.760 0.008 1.00 89.31 82 GLU A O 1
ATOM 685 N N . ALA A 1 83 ? -13.237 2.210 -0.373 1.00 91.50 83 ALA A N 1
ATOM 686 C CA . ALA A 1 83 ? -13.193 3.555 0.178 1.00 91.50 83 ALA A CA 1
ATOM 687 C C . ALA A 1 83 ? -12.819 3.547 1.669 1.00 91.50 83 ALA A C 1
ATOM 689 O O . ALA A 1 83 ? -12.030 4.392 2.099 1.00 91.50 83 ALA A O 1
ATOM 690 N N . TYR A 1 84 ? -13.342 2.592 2.447 1.00 88.81 84 TYR A N 1
ATOM 691 C CA . TYR A 1 84 ? -12.971 2.402 3.851 1.00 88.81 84 TYR A CA 1
ATOM 692 C C . TYR A 1 84 ? -11.474 2.096 3.998 1.00 88.81 84 TYR A C 1
ATOM 694 O O . TYR A 1 84 ? -10.772 2.796 4.732 1.00 88.81 84 TYR A O 1
ATOM 702 N N . HIS A 1 85 ? -10.953 1.117 3.252 1.00 88.12 85 HIS A N 1
ATOM 703 C CA . HIS A 1 85 ? -9.532 0.760 3.297 1.00 88.12 85 HIS A CA 1
ATOM 704 C C . HIS A 1 85 ? -8.619 1.891 2.856 1.00 88.12 85 HIS A C 1
ATOM 706 O O . HIS A 1 85 ? -7.584 2.134 3.481 1.00 88.12 85 HIS A O 1
ATOM 712 N N . TYR A 1 86 ? -9.005 2.593 1.794 1.00 92.19 86 TYR A N 1
ATOM 713 C CA . TYR A 1 86 ? -8.251 3.720 1.278 1.00 92.19 86 TYR A CA 1
ATOM 714 C C . TYR A 1 86 ? -8.156 4.839 2.321 1.00 92.19 86 TYR A C 1
ATOM 716 O O . TYR A 1 86 ? -7.051 5.285 2.635 1.00 92.19 86 TYR A O 1
ATOM 724 N N . LYS A 1 87 ? -9.289 5.247 2.912 1.00 91.56 87 LYS A N 1
ATOM 725 C CA . LYS A 1 87 ? -9.331 6.294 3.946 1.00 91.56 87 LYS A CA 1
ATOM 726 C C . LYS A 1 87 ? -8.556 5.895 5.195 1.00 91.56 87 LYS A C 1
ATOM 728 O O . LYS A 1 87 ? -7.712 6.661 5.649 1.00 91.56 87 LYS A O 1
ATOM 733 N N . ARG A 1 88 ? -8.763 4.676 5.701 1.00 88.12 88 ARG A N 1
ATOM 734 C CA . ARG A 1 88 ? -8.047 4.176 6.883 1.00 88.12 88 ARG A CA 1
ATOM 735 C C . ARG A 1 88 ? -6.536 4.175 6.661 1.00 88.12 88 ARG A C 1
ATOM 737 O O . ARG A 1 88 ? -5.782 4.621 7.523 1.00 88.12 88 ARG A O 1
ATOM 744 N N . LEU A 1 89 ? -6.079 3.715 5.494 1.00 89.25 89 LEU A N 1
ATOM 745 C CA . LEU A 1 89 ? -4.659 3.738 5.154 1.00 89.25 89 LEU A CA 1
ATOM 746 C C . LEU A 1 89 ? -4.139 5.174 5.017 1.00 89.25 89 LEU A C 1
ATOM 748 O O . LEU A 1 89 ? -3.044 5.473 5.488 1.00 89.25 89 LEU A O 1
ATOM 752 N N . GLN A 1 90 ? -4.911 6.068 4.400 1.00 89.50 90 GLN A N 1
ATOM 753 C CA . GLN A 1 90 ? -4.560 7.481 4.283 1.00 89.50 90 GLN A CA 1
ATOM 754 C C . GLN A 1 90 ? -4.389 8.134 5.659 1.00 89.50 90 GLN A C 1
ATOM 756 O O . GLN A 1 90 ? -3.405 8.841 5.860 1.00 89.50 90 GLN A O 1
ATOM 761 N N . GLU A 1 91 ? -5.286 7.865 6.606 1.00 89.06 91 GLU A N 1
ATOM 762 C CA . GLU A 1 91 ? -5.204 8.359 7.983 1.00 89.06 91 GLU A CA 1
ATOM 763 C C . GLU A 1 91 ? -3.988 7.792 8.721 1.00 89.06 91 GLU A C 1
ATOM 765 O O . GLU A 1 91 ? -3.222 8.538 9.326 1.00 89.06 91 GLU A O 1
ATOM 770 N N . GLN A 1 92 ? -3.747 6.483 8.643 1.00 84.62 92 GLN A N 1
ATOM 771 C CA . GLN A 1 92 ? -2.569 5.869 9.267 1.00 84.62 92 GLN A CA 1
ATOM 772 C C . GLN A 1 92 ? -1.267 6.468 8.727 1.00 84.62 92 GLN A C 1
ATOM 774 O O . GLN A 1 92 ? -0.335 6.783 9.474 1.00 84.62 92 GLN A O 1
ATOM 779 N N . LEU A 1 93 ? -1.203 6.633 7.408 1.00 82.56 93 LEU A N 1
ATOM 780 C CA . LEU A 1 93 ? -0.037 7.178 6.746 1.00 82.56 93 LEU A CA 1
ATOM 781 C C . LEU A 1 93 ? 0.125 8.675 7.042 1.00 82.56 93 LEU A C 1
ATOM 783 O O . LEU A 1 93 ? 1.255 9.100 7.293 1.00 82.56 93 LEU A O 1
ATOM 787 N N . SER A 1 94 ? -0.958 9.458 7.078 1.00 81.69 94 SER A N 1
ATOM 788 C CA . SER A 1 94 ? -0.904 10.881 7.421 1.00 81.69 94 SER A CA 1
ATOM 789 C C . SER A 1 94 ? -0.379 11.077 8.840 1.00 81.69 94 SER A C 1
ATOM 791 O O . SER A 1 94 ? 0.598 11.792 9.013 1.00 81.69 94 SER A O 1
ATOM 793 N N . HIS A 1 95 ? -0.883 10.352 9.840 1.00 77.56 95 HIS A N 1
ATOM 794 C CA . HIS A 1 95 ? -0.387 10.459 11.219 1.00 77.56 95 HIS A CA 1
ATOM 795 C C . HIS A 1 95 ? 1.1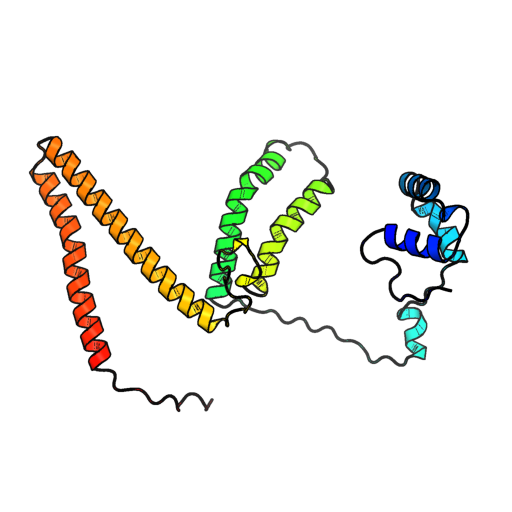11 10.140 11.342 1.00 77.56 95 HIS A C 1
ATOM 797 O O . HIS A 1 95 ? 1.834 10.806 12.083 1.00 77.56 95 HIS A O 1
ATOM 803 N N . SER A 1 96 ? 1.598 9.143 10.595 1.00 72.06 96 SER A N 1
ATOM 804 C CA . SER A 1 96 ? 3.017 8.767 10.614 1.00 72.06 96 SER A CA 1
ATOM 805 C C . SER A 1 96 ? 3.932 9.787 9.923 1.00 72.06 96 SER A C 1
ATOM 807 O O . SER A 1 96 ? 5.063 9.993 10.361 1.00 72.06 96 SER A O 1
ATOM 809 N N . ASN A 1 97 ? 3.445 10.453 8.871 1.00 68.88 97 ASN A N 1
ATOM 810 C CA . ASN A 1 97 ? 4.256 11.331 8.030 1.00 68.88 97 ASN A CA 1
ATOM 811 C C . ASN A 1 97 ? 4.053 12.821 8.282 1.00 68.88 97 ASN A C 1
ATOM 813 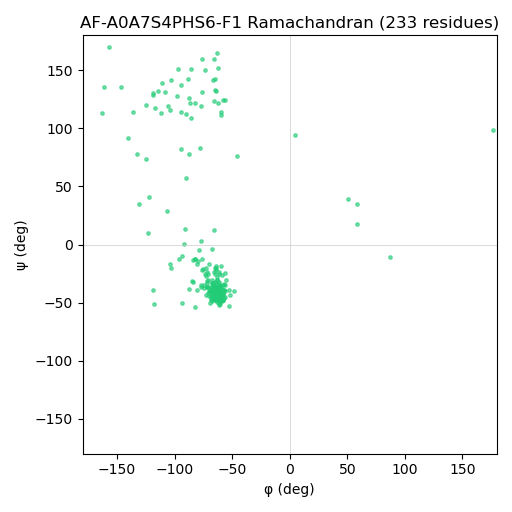O O . ASN A 1 97 ? 4.951 13.585 7.948 1.00 68.88 97 ASN A O 1
ATOM 817 N N . LEU A 1 98 ? 2.947 13.245 8.896 1.00 64.94 98 LEU A N 1
ATOM 818 C CA . LEU A 1 98 ? 2.721 14.640 9.277 1.00 64.94 98 LEU A CA 1
ATOM 819 C C . LEU A 1 98 ? 3.840 15.152 10.185 1.00 64.94 98 LEU A C 1
ATOM 821 O O . LEU A 1 98 ? 4.272 16.278 10.017 1.00 64.94 98 LEU A O 1
ATOM 825 N N . LYS A 1 99 ? 4.417 14.307 11.048 1.00 64.81 99 LYS A N 1
ATOM 826 C CA . LYS A 1 99 ? 5.603 14.674 11.843 1.00 64.81 99 LYS A CA 1
ATOM 827 C C . LYS A 1 99 ? 6.813 15.048 10.982 1.00 64.81 99 LYS A C 1
ATOM 829 O O . LYS A 1 99 ? 7.571 15.933 11.348 1.00 64.81 99 LYS A O 1
ATOM 834 N N . HIS A 1 100 ? 6.997 14.386 9.845 1.00 63.44 100 HIS A N 1
ATOM 835 C CA . HIS A 1 100 ? 8.129 14.633 8.954 1.00 63.44 100 HIS A CA 1
ATOM 836 C C . HIS A 1 100 ? 7.857 15.737 7.941 1.00 63.44 100 HIS A C 1
ATOM 838 O O . HIS A 1 100 ? 8.747 16.525 7.657 1.00 63.44 100 HIS A O 1
ATOM 844 N N . ILE A 1 101 ? 6.633 15.809 7.418 1.00 63.31 101 ILE A N 1
ATOM 845 C CA . ILE A 1 101 ? 6.203 16.909 6.558 1.00 63.31 101 ILE A CA 1
ATOM 846 C C . ILE A 1 101 ? 6.253 18.205 7.369 1.00 63.31 101 ILE A C 1
ATOM 848 O O . ILE A 1 101 ? 6.879 19.154 6.923 1.00 63.31 101 ILE A O 1
ATOM 852 N N . ASN A 1 102 ? 5.730 18.220 8.597 1.00 63.88 102 ASN A N 1
ATOM 853 C CA . ASN A 1 102 ? 5.846 19.381 9.474 1.00 63.88 102 ASN A CA 1
ATOM 854 C C . ASN A 1 102 ? 7.302 19.671 9.848 1.00 63.88 102 ASN A C 1
ATOM 856 O O . ASN A 1 102 ? 7.664 20.826 9.844 1.00 63.88 102 ASN A O 1
ATOM 860 N N . GLN A 1 103 ? 8.186 18.690 10.055 1.00 62.59 103 GLN A N 1
ATOM 861 C CA . GLN A 1 103 ? 9.623 18.986 10.224 1.00 62.59 103 GLN A CA 1
ATOM 862 C C . GLN A 1 103 ? 10.253 19.672 9.003 1.00 62.59 103 GLN A C 1
ATOM 864 O O . GLN A 1 103 ? 11.106 20.540 9.167 1.00 62.59 103 GLN A O 1
ATOM 869 N N . ILE A 1 104 ? 9.848 19.285 7.791 1.00 60.97 104 ILE A N 1
ATOM 870 C CA . ILE A 1 104 ? 10.320 19.915 6.553 1.00 60.97 104 ILE A CA 1
ATOM 871 C C . ILE A 1 104 ? 9.737 21.329 6.430 1.00 60.97 104 ILE A C 1
ATOM 873 O O . ILE A 1 104 ? 10.481 22.251 6.134 1.00 60.97 104 ILE A O 1
ATOM 877 N N . TYR A 1 105 ? 8.443 21.520 6.704 1.00 59.38 105 TYR A N 1
ATOM 878 C CA . TYR A 1 105 ? 7.751 22.805 6.541 1.00 59.38 105 TYR A CA 1
ATOM 879 C C . TYR A 1 105 ? 7.969 23.793 7.706 1.00 59.38 105 TYR A C 1
ATOM 881 O O . TYR A 1 105 ? 8.158 24.978 7.463 1.00 59.38 105 TYR A O 1
ATOM 889 N N . GLU A 1 106 ? 7.997 23.341 8.961 1.00 58.06 106 GLU A N 1
ATOM 890 C CA . GLU A 1 106 ? 8.271 24.168 10.153 1.00 58.06 106 GLU A CA 1
ATOM 891 C C . GLU A 1 106 ? 9.746 24.592 10.224 1.00 58.06 106 GLU A C 1
ATOM 893 O O . GLU A 1 106 ? 10.056 25.640 10.785 1.00 58.06 106 GLU A O 1
ATOM 898 N N . GLY A 1 107 ? 10.658 23.823 9.614 1.00 54.03 107 GLY A N 1
ATOM 899 C CA . GLY A 1 107 ? 12.058 24.215 9.426 1.00 54.03 107 GLY A CA 1
ATOM 900 C C . GLY A 1 107 ? 12.303 25.121 8.211 1.00 54.03 107 GLY A C 1
ATOM 901 O O . GLY A 1 107 ? 13.381 25.706 8.102 1.00 54.03 107 GLY A O 1
ATOM 902 N N . ALA A 1 108 ? 11.326 25.258 7.307 1.00 51.47 108 ALA A N 1
ATOM 903 C CA . ALA A 1 108 ? 11.488 25.895 6.003 1.00 51.47 108 ALA A CA 1
ATOM 904 C C . ALA A 1 108 ? 10.493 27.042 5.776 1.00 51.47 108 ALA A C 1
ATOM 906 O O . ALA A 1 108 ? 9.606 26.980 4.929 1.00 51.47 108 ALA A O 1
ATOM 907 N N . PHE A 1 109 ? 10.738 28.161 6.457 1.00 49.38 109 PHE A N 1
ATOM 908 C CA . PHE A 1 109 ? 10.497 29.480 5.853 1.00 49.38 109 PHE A CA 1
ATOM 909 C C . PHE A 1 109 ? 11.607 29.872 4.852 1.00 49.38 109 PHE A C 1
ATOM 911 O O . PHE A 1 109 ? 11.581 30.966 4.297 1.00 49.38 109 PHE A O 1
ATOM 918 N N . ALA A 1 110 ? 12.576 28.984 4.607 1.00 51.75 110 ALA A N 1
ATOM 919 C CA . ALA A 1 110 ? 13.635 29.149 3.623 1.00 51.75 110 ALA A CA 1
ATOM 920 C C . ALA A 1 110 ? 13.485 28.094 2.520 1.00 51.75 110 ALA A C 1
ATOM 922 O O . ALA A 1 110 ? 13.300 26.913 2.816 1.00 51.75 110 ALA A O 1
ATOM 923 N N . GLU A 1 111 ? 13.565 28.553 1.271 1.00 56.22 111 GLU A N 1
ATOM 924 C CA . GLU A 1 111 ? 13.512 27.830 -0.007 1.00 56.22 111 GLU A CA 1
ATOM 925 C C . GLU A 1 111 ? 14.399 26.571 -0.030 1.00 56.22 111 GLU A C 1
ATOM 927 O O . GLU A 1 111 ? 15.489 26.545 -0.596 1.00 56.22 111 GLU A O 1
ATOM 932 N N . THR A 1 112 ? 13.953 25.496 0.610 1.00 59.69 112 THR A N 1
ATOM 933 C CA . THR A 1 112 ? 14.661 24.220 0.593 1.00 59.69 112 THR A CA 1
ATOM 934 C C . THR A 1 112 ? 14.231 23.467 -0.652 1.00 59.69 112 THR A C 1
ATOM 936 O O . THR A 1 112 ? 13.093 23.016 -0.779 1.00 59.69 112 THR A O 1
ATOM 939 N N . GLU A 1 113 ? 15.151 23.367 -1.609 1.00 65.94 113 GLU A N 1
ATOM 940 C CA . GLU A 1 113 ? 14.960 22.560 -2.806 1.00 65.94 113 GLU A CA 1
ATOM 941 C C . GLU A 1 113 ? 14.655 21.110 -2.411 1.00 65.94 113 GLU A C 1
ATOM 943 O O . GLU A 1 113 ? 15.411 20.467 -1.679 1.00 65.94 113 GLU A O 1
ATOM 948 N N . VAL A 1 114 ? 13.531 20.586 -2.903 1.00 68.06 114 VAL A N 1
ATOM 949 C CA . VAL A 1 114 ? 13.118 19.201 -2.660 1.00 68.06 114 VAL A CA 1
ATOM 950 C C . VAL A 1 114 ? 14.195 18.263 -3.205 1.00 68.06 114 VAL A C 1
ATOM 952 O O . VAL A 1 114 ? 14.410 18.178 -4.417 1.00 68.06 114 VAL A O 1
ATOM 955 N N . THR A 1 115 ? 14.864 17.518 -2.325 1.00 78.75 115 THR A N 1
ATOM 956 C CA . THR A 1 115 ? 15.935 16.620 -2.760 1.00 78.75 115 THR A CA 1
ATOM 957 C C . THR A 1 115 ? 15.370 15.358 -3.420 1.00 78.75 115 THR A C 1
ATOM 959 O O . THR A 1 115 ? 14.234 14.932 -3.191 1.00 78.75 115 THR A O 1
ATOM 962 N N . GLN A 1 116 ? 16.192 14.668 -4.219 1.00 77.44 116 GLN A N 1
ATOM 963 C CA . GLN A 1 116 ? 15.815 13.359 -4.778 1.00 77.44 116 GLN A CA 1
ATOM 964 C C . GLN A 1 116 ? 15.496 1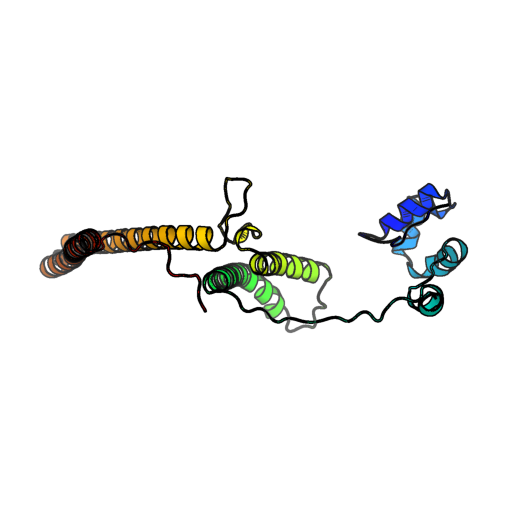2.319 -3.690 1.00 77.44 116 GLN A C 1
ATOM 966 O O . GLN A 1 116 ? 14.739 11.375 -3.938 1.00 77.44 116 GLN A O 1
ATOM 971 N N . TYR A 1 117 ? 16.077 12.471 -2.497 1.00 78.69 117 TYR A N 1
ATOM 972 C CA . TYR A 1 117 ? 15.775 11.632 -1.343 1.00 78.69 117 TYR A CA 1
ATOM 973 C C . TYR A 1 117 ? 14.338 11.859 -0.865 1.00 78.69 117 TYR A C 1
ATOM 975 O O . TYR A 1 117 ? 13.589 10.888 -0.713 1.00 78.69 117 TYR A O 1
ATOM 983 N N . ASP A 1 118 ? 13.929 13.122 -0.739 1.00 75.62 118 ASP A N 1
ATOM 984 C CA . ASP A 1 118 ? 12.571 13.495 -0.341 1.00 75.62 118 ASP A CA 1
ATOM 985 C C . ASP A 1 118 ? 11.549 12.958 -1.344 1.00 75.62 118 ASP A C 1
ATOM 987 O O . ASP A 1 118 ? 10.602 12.275 -0.953 1.00 75.62 118 ASP A O 1
ATOM 991 N N . LEU A 1 119 ? 11.794 13.123 -2.650 1.00 79.81 119 LEU A N 1
ATOM 992 C CA . LEU A 1 119 ? 10.928 12.571 -3.700 1.00 79.81 119 LEU A CA 1
ATOM 993 C C . LEU A 1 119 ? 10.782 11.048 -3.604 1.00 79.81 119 LEU A C 1
ATOM 995 O O . LEU A 1 119 ? 9.668 10.522 -3.645 1.00 79.81 119 LEU A O 1
ATOM 999 N N . ARG A 1 120 ? 11.887 10.307 -3.454 1.00 82.50 120 ARG A N 1
ATOM 1000 C CA . ARG A 1 120 ? 11.833 8.840 -3.309 1.00 82.50 120 ARG A CA 1
ATOM 1001 C C . ARG A 1 120 ? 11.049 8.430 -2.068 1.00 82.50 120 ARG A C 1
ATOM 1003 O O . ARG A 1 120 ? 10.288 7.458 -2.110 1.00 82.50 120 ARG A O 1
ATOM 1010 N N . ARG A 1 121 ? 11.196 9.176 -0.978 1.00 78.31 121 ARG A N 1
ATOM 1011 C CA . ARG A 1 121 ? 10.461 8.945 0.263 1.00 78.31 121 ARG A CA 1
ATOM 1012 C C . ARG A 1 121 ? 8.963 9.205 0.084 1.00 78.31 121 ARG A C 1
ATOM 1014 O O . ARG A 1 121 ? 8.164 8.341 0.449 1.00 78.31 121 ARG A O 1
ATOM 1021 N N . PHE A 1 122 ? 8.580 10.305 -0.566 1.00 80.31 122 PHE A N 1
ATOM 1022 C CA . PHE A 1 122 ? 7.188 10.601 -0.927 1.00 80.31 122 PHE A CA 1
ATOM 1023 C C . PHE A 1 122 ? 6.578 9.514 -1.822 1.00 80.31 122 PHE A C 1
ATOM 1025 O O . PHE A 1 122 ? 5.475 9.035 -1.563 1.00 80.31 122 PHE A O 1
ATOM 1032 N N . LEU A 1 123 ? 7.307 9.038 -2.833 1.00 83.94 123 LEU A N 1
ATOM 1033 C CA . LEU A 1 123 ? 6.835 7.952 -3.700 1.00 83.94 123 LEU A CA 1
ATOM 1034 C C . LEU A 1 123 ? 6.652 6.630 -2.942 1.00 83.94 123 LEU A C 1
ATOM 1036 O O . LEU A 1 123 ? 5.725 5.871 -3.235 1.00 83.94 123 LEU A O 1
ATOM 1040 N N . THR A 1 124 ? 7.501 6.371 -1.947 1.00 83.38 124 THR A N 1
ATOM 1041 C CA . THR A 1 124 ? 7.377 5.205 -1.060 1.00 83.38 124 THR A CA 1
ATOM 1042 C C . THR A 1 124 ? 6.137 5.313 -0.169 1.00 83.38 124 THR A C 1
ATOM 1044 O O . THR A 1 124 ? 5.491 4.306 0.111 1.00 83.38 124 THR A O 1
ATOM 1047 N N . PHE A 1 125 ? 5.752 6.529 0.230 1.00 83.06 125 PHE A N 1
ATOM 1048 C CA . PHE A 1 125 ? 4.502 6.794 0.946 1.00 83.06 125 PHE A CA 1
ATOM 1049 C C . PHE A 1 125 ? 3.256 6.606 0.073 1.00 83.06 125 PHE A C 1
ATOM 1051 O O . PHE A 1 125 ? 2.271 6.039 0.539 1.00 83.06 125 PHE A O 1
ATOM 1058 N N . LEU A 1 126 ? 3.299 7.030 -1.192 1.00 86.31 126 LEU A N 1
ATOM 1059 C CA . LEU A 1 126 ? 2.163 6.901 -2.113 1.00 86.31 126 LEU A CA 1
ATOM 1060 C C . LEU A 1 126 ? 1.981 5.476 -2.652 1.00 86.31 126 LEU A C 1
ATOM 1062 O O . LEU A 1 126 ? 0.899 5.122 -3.117 1.00 86.31 126 LEU A O 1
ATOM 1066 N N . ALA A 1 127 ? 3.027 4.647 -2.635 1.00 89.75 127 ALA A N 1
ATOM 1067 C CA . ALA A 1 127 ? 2.963 3.285 -3.160 1.00 89.75 127 ALA A CA 1
ATOM 1068 C C . ALA A 1 127 ? 1.870 2.420 -2.485 1.00 89.75 127 ALA A C 1
ATOM 1070 O O . ALA A 1 127 ? 1.065 1.854 -3.223 1.00 89.75 127 ALA A O 1
ATOM 1071 N N . PRO A 1 128 ? 1.749 2.373 -1.144 1.00 89.56 128 PRO A N 1
ATOM 1072 C CA . PRO A 1 128 ? 0.646 1.688 -0.471 1.00 89.56 128 PRO A CA 1
ATOM 1073 C C . PRO A 1 128 ? -0.753 2.183 -0.864 1.00 89.56 128 PRO A C 1
ATOM 1075 O O . PRO A 1 128 ? -1.653 1.365 -1.022 1.00 89.56 128 PRO A O 1
ATOM 1078 N N . LEU A 1 129 ? -0.946 3.496 -1.052 1.00 90.19 129 LEU A N 1
ATOM 1079 C CA . LEU A 1 129 ? -2.246 4.048 -1.464 1.00 90.19 129 LEU A CA 1
ATOM 1080 C C . LEU A 1 129 ? -2.623 3.567 -2.867 1.00 90.19 129 LEU A C 1
ATOM 1082 O O . LEU A 1 129 ? -3.731 3.086 -3.075 1.00 90.19 129 LEU A O 1
ATOM 1086 N N . ARG A 1 130 ? -1.666 3.595 -3.803 1.00 91.56 130 ARG A N 1
ATOM 1087 C CA . ARG A 1 130 ? -1.863 3.062 -5.161 1.00 91.56 130 ARG A CA 1
ATOM 1088 C C . ARG A 1 130 ? -2.161 1.564 -5.168 1.00 91.56 130 ARG A C 1
ATOM 1090 O O . ARG A 1 130 ? -2.936 1.112 -6.000 1.00 91.56 130 ARG A O 1
ATOM 1097 N N . GLN A 1 131 ? -1.556 0.803 -4.256 1.00 90.88 131 GLN A N 1
ATOM 1098 C CA . GLN A 1 131 ? -1.824 -0.630 -4.111 1.00 90.88 131 GLN A CA 1
ATOM 1099 C C . GLN A 1 131 ? -3.265 -0.893 -3.659 1.00 90.88 131 GLN A C 1
ATOM 1101 O O . GLN A 1 131 ? -3.918 -1.760 -4.230 1.00 90.88 131 GLN A O 1
ATOM 1106 N N . VAL A 1 132 ? -3.778 -0.124 -2.691 1.00 91.00 132 VAL A N 1
ATOM 1107 C CA . VAL A 1 132 ? -5.162 -0.276 -2.202 1.00 91.00 132 VAL A CA 1
ATOM 1108 C C . VAL A 1 132 ? -6.199 0.111 -3.255 1.00 91.00 132 VAL A C 1
ATOM 1110 O O . VAL A 1 132 ? -7.250 -0.515 -3.288 1.00 91.00 132 VAL A O 1
ATOM 1113 N N . CYS A 1 133 ? -5.896 1.053 -4.158 1.00 90.56 133 CYS A N 1
ATOM 1114 C CA . CYS A 1 133 ? -6.776 1.354 -5.296 1.00 90.56 133 CYS A CA 1
ATOM 1115 C C . CYS A 1 133 ? -6.989 0.160 -6.239 1.00 90.56 133 CYS A C 1
ATOM 1117 O O . CYS A 1 133 ? -7.948 0.165 -7.000 1.00 90.56 133 CYS A O 1
ATOM 1119 N N . VAL A 1 134 ? -6.062 -0.805 -6.252 1.00 89.06 134 VAL A N 1
ATOM 1120 C CA . VAL A 1 134 ? -6.167 -2.021 -7.068 1.00 89.06 134 VAL A CA 1
ATOM 1121 C C . VAL A 1 134 ? -6.805 -3.142 -6.257 1.00 89.06 134 VAL A C 1
ATOM 1123 O O . VAL A 1 134 ? -7.728 -3.789 -6.735 1.00 89.06 134 VAL A O 1
ATOM 1126 N N . HIS A 1 135 ? -6.295 -3.395 -5.047 1.00 87.06 135 HIS A N 1
ATOM 1127 C CA . HIS A 1 135 ? -6.867 -4.391 -4.147 1.00 87.06 135 HIS A CA 1
ATOM 1128 C C . HIS A 1 135 ? -6.409 -4.171 -2.692 1.00 87.06 135 HIS A C 1
ATOM 1130 O O . HIS A 1 135 ? -5.202 -4.010 -2.455 1.00 87.06 135 HIS A O 1
ATOM 1136 N N . PRO A 1 136 ? -7.302 -4.251 -1.684 1.00 85.81 136 PRO A N 1
ATOM 1137 C CA . PRO A 1 136 ? -6.950 -4.024 -0.278 1.00 85.81 136 PRO A CA 1
ATOM 1138 C C . PRO A 1 136 ? -5.807 -4.903 0.262 1.00 85.81 136 PRO A C 1
ATOM 1140 O O . PRO A 1 136 ? -5.048 -4.449 1.119 1.00 85.81 136 PRO A O 1
ATOM 1143 N N . GLN A 1 137 ? -5.638 -6.126 -0.258 1.00 85.00 137 GLN A N 1
ATOM 1144 C CA . GLN A 1 137 ? -4.597 -7.071 0.187 1.00 85.00 137 GLN A CA 1
ATOM 1145 C C . GLN A 1 137 ? -3.194 -6.797 -0.381 1.00 85.00 137 GLN A C 1
ATOM 1147 O O . GLN A 1 137 ? -2.211 -7.352 0.108 1.00 85.00 137 GLN A O 1
ATOM 1152 N N . LEU A 1 138 ? -3.060 -5.951 -1.409 1.00 84.94 138 LEU A N 1
ATOM 1153 C CA . LEU A 1 138 ? -1.750 -5.659 -2.008 1.00 84.94 138 LEU A CA 1
ATOM 1154 C C . LEU A 1 138 ? -0.881 -4.783 -1.101 1.00 84.94 138 LEU A C 1
ATOM 1156 O O . LEU A 1 138 ? 0.350 -4.845 -1.153 1.00 84.94 138 LEU A O 1
ATOM 1160 N N . SER A 1 139 ? -1.515 -3.970 -0.257 1.00 81.44 139 SER A N 1
ATOM 1161 C CA . SER A 1 139 ? -0.818 -3.144 0.718 1.00 81.44 139 SER A CA 1
ATOM 1162 C C . SER A 1 139 ? -0.642 -3.903 2.025 1.00 81.44 139 SER A C 1
ATOM 1164 O O . SER A 1 139 ? -1.585 -4.088 2.793 1.00 81.44 139 SER A O 1
ATOM 1166 N N . LYS A 1 140 ? 0.608 -4.241 2.359 1.00 75.44 140 LYS A N 1
ATOM 1167 C CA . LYS A 1 140 ? 0.961 -4.834 3.665 1.00 75.44 140 LYS A CA 1
ATOM 1168 C C . LYS A 1 140 ? 0.522 -3.977 4.856 1.00 75.44 140 LYS A C 1
ATOM 1170 O O . LYS A 1 140 ? 0.344 -4.510 5.946 1.00 75.44 140 LYS A O 1
ATOM 1175 N N . LYS A 1 141 ? 0.369 -2.664 4.645 1.00 74.56 141 LYS A N 1
ATOM 1176 C CA . LYS A 1 141 ? -0.052 -1.689 5.659 1.00 74.56 141 LYS A CA 1
ATOM 1177 C C . LYS A 1 141 ? -1.569 -1.634 5.857 1.00 74.56 141 LYS A C 1
ATOM 1179 O O . LYS A 1 141 ? -2.010 -1.060 6.839 1.00 74.56 141 LYS A O 1
ATOM 1184 N N . SER A 1 142 ? -2.354 -2.240 4.963 1.00 68.50 142 SER A N 1
ATOM 1185 C CA . SER A 1 142 ? -3.817 -2.309 5.092 1.00 68.50 142 SER A CA 1
ATOM 1186 C C . SER A 1 142 ? -4.249 -3.144 6.312 1.00 68.50 142 SER A C 1
ATOM 1188 O O . SER A 1 142 ? -5.306 -2.914 6.899 1.00 68.50 142 SER A O 1
ATOM 1190 N N . GLY A 1 143 ? -3.395 -4.081 6.746 1.00 68.88 143 GLY A N 1
ATOM 1191 C CA . GLY A 1 143 ? -3.664 -4.996 7.862 1.00 68.88 143 GLY A CA 1
ATOM 1192 C C . GLY A 1 143 ? -4.399 -6.271 7.443 1.00 68.88 143 GLY A C 1
ATOM 1193 O O . GLY A 1 143 ? -4.434 -7.222 8.213 1.00 68.88 143 GLY A O 1
ATOM 1194 N N . ILE A 1 144 ? -4.902 -6.332 6.207 1.00 66.62 144 ILE A N 1
ATOM 1195 C CA . ILE A 1 144 ? -5.453 -7.547 5.602 1.00 66.62 144 ILE A CA 1
ATOM 1196 C C . ILE A 1 144 ? -4.310 -8.322 4.940 1.00 66.62 144 ILE A C 1
ATOM 1198 O O . ILE A 1 144 ? -4.097 -8.247 3.729 1.00 66.62 144 ILE A O 1
ATOM 1202 N N . GLN A 1 145 ? -3.515 -9.029 5.738 1.00 63.50 145 GLN A N 1
ATOM 1203 C CA . GLN A 1 145 ? -2.624 -10.052 5.195 1.00 63.50 145 GLN A CA 1
ATOM 1204 C C . GLN A 1 145 ? -3.340 -11.390 5.282 1.00 63.50 145 GLN A C 1
ATOM 1206 O O . GLN A 1 145 ? -3.596 -11.893 6.373 1.00 63.50 145 GLN A O 1
ATOM 1211 N N . SER A 1 146 ? -3.656 -11.964 4.125 1.00 58.19 146 SER A N 1
ATOM 1212 C CA . SER A 1 146 ? -4.020 -13.372 4.082 1.00 58.19 146 SER A CA 1
ATOM 1213 C C . SER A 1 146 ? -2.782 -14.186 4.463 1.00 58.19 146 SER A C 1
ATOM 1215 O O . SER A 1 146 ? -1.723 -14.043 3.850 1.00 58.19 146 SER A O 1
ATOM 1217 N N . LEU A 1 147 ? -2.898 -15.027 5.495 1.00 55.91 147 LEU A N 1
ATOM 1218 C CA . LEU A 1 147 ? -1.905 -16.073 5.779 1.00 55.91 147 LEU A CA 1
ATOM 1219 C C . LEU A 1 147 ? -1.859 -17.103 4.637 1.00 55.91 147 LEU A C 1
ATOM 1221 O O . LEU A 1 147 ? -0.870 -17.815 4.467 1.00 55.91 147 LEU A O 1
ATOM 1225 N N . GLN A 1 148 ? -2.924 -17.164 3.836 1.00 59.75 148 GLN A N 1
ATOM 1226 C CA . GLN A 1 148 ? -3.017 -17.980 2.640 1.00 59.75 148 GLN A CA 1
ATOM 1227 C C . GLN A 1 148 ? -2.483 -17.191 1.436 1.00 59.75 148 GLN A C 1
ATOM 1229 O O . GLN A 1 148 ? -2.698 -15.992 1.295 1.00 59.75 148 GLN A O 1
ATOM 1234 N N . LYS A 1 149 ? -1.788 -17.870 0.519 1.00 63.03 149 LYS A N 1
ATOM 1235 C CA . LYS A 1 149 ? -1.215 -17.245 -0.691 1.00 63.03 149 LYS A CA 1
ATOM 1236 C C . LYS A 1 149 ? -2.267 -16.752 -1.699 1.00 63.03 149 LYS A C 1
ATOM 1238 O O . LYS A 1 149 ? -1.886 -16.190 -2.722 1.00 63.03 149 LYS A O 1
ATOM 1243 N N . GLN A 1 150 ? -3.551 -17.000 -1.449 1.00 75.44 150 GLN A N 1
ATOM 1244 C CA . GLN A 1 150 ? -4.642 -16.646 -2.348 1.00 75.44 150 GLN A CA 1
ATOM 1245 C C . GLN A 1 150 ? -5.249 -15.296 -1.968 1.00 75.44 150 GLN A C 1
ATOM 1247 O O . GLN A 1 150 ? -5.445 -14.986 -0.789 1.00 75.44 150 GLN A O 1
ATOM 1252 N N . THR A 1 151 ? -5.511 -14.492 -2.996 1.00 76.25 151 THR A N 1
ATOM 1253 C CA . THR A 1 151 ? -6.227 -13.228 -2.869 1.00 76.25 151 THR A CA 1
ATOM 1254 C C . THR A 1 151 ? -7.716 -13.500 -2.709 1.00 76.25 151 THR A C 1
ATOM 1256 O O . THR A 1 151 ? -8.270 -14.264 -3.496 1.00 76.25 151 THR A O 1
ATOM 1259 N N . LEU A 1 152 ? -8.339 -12.876 -1.711 1.00 81.81 152 LEU A N 1
ATOM 1260 C CA . LEU A 1 152 ? -9.774 -12.997 -1.451 1.00 81.81 152 LEU A CA 1
ATOM 1261 C C . LEU A 1 152 ? -10.568 -12.214 -2.494 1.00 81.81 152 LEU A C 1
ATOM 1263 O O . LEU A 1 152 ? -10.096 -11.187 -2.988 1.00 81.81 152 LEU A O 1
ATOM 1267 N N . SER A 1 153 ? -11.780 -12.678 -2.784 1.00 86.19 153 SER A N 1
ATOM 1268 C CA . SER A 1 153 ? -12.765 -11.888 -3.526 1.00 86.19 153 SER A CA 1
ATOM 1269 C C . SER A 1 153 ? -13.200 -10.661 -2.718 1.00 86.19 153 SER A C 1
ATOM 1271 O O . SER A 1 153 ? -13.087 -10.631 -1.490 1.00 86.19 153 SER A O 1
ATOM 1273 N N . MET A 1 154 ? -13.755 -9.650 -3.392 1.00 83.00 154 MET A N 1
ATOM 1274 C CA . MET A 1 154 ? -14.301 -8.472 -2.717 1.00 83.00 154 MET A CA 1
ATOM 1275 C C . MET A 1 154 ? -15.451 -8.832 -1.762 1.00 83.00 154 MET A C 1
ATOM 1277 O O . MET A 1 154 ? -15.540 -8.268 -0.673 1.00 83.00 154 MET A O 1
ATOM 1281 N N . ASP A 1 155 ? -16.284 -9.808 -2.128 1.00 85.12 155 ASP A N 1
ATOM 1282 C CA . ASP A 1 155 ? -17.399 -10.263 -1.287 1.00 85.12 155 ASP A CA 1
ATOM 1283 C C . ASP A 1 155 ? -16.899 -11.004 -0.040 1.00 85.12 155 ASP A C 1
ATOM 1285 O O . ASP A 1 155 ? -17.387 -10.789 1.069 1.00 85.12 155 ASP A O 1
ATOM 1289 N N . GLU A 1 156 ? -15.863 -11.830 -0.195 1.00 85.69 156 GLU A N 1
ATOM 1290 C CA . GLU A 1 156 ? -15.217 -12.528 0.921 1.00 85.69 156 GLU A CA 1
ATOM 1291 C C . GLU A 1 156 ? -14.533 -11.541 1.871 1.00 85.69 156 GLU A C 1
ATOM 1293 O O . GLU A 1 156 ? -14.649 -11.667 3.091 1.00 85.69 156 GLU A O 1
ATOM 1298 N N . LEU A 1 157 ? -13.865 -10.520 1.318 1.00 85.19 157 LEU A N 1
ATOM 1299 C CA . LEU A 1 157 ? -13.304 -9.423 2.102 1.00 85.19 157 LEU A CA 1
ATOM 1300 C C . LEU A 1 157 ? -14.392 -8.702 2.892 1.00 85.19 157 LEU A C 1
ATOM 1302 O O . LEU A 1 157 ? -14.193 -8.422 4.072 1.00 85.19 157 LEU A O 1
ATOM 1306 N N . LEU A 1 158 ? -15.539 -8.422 2.273 1.00 86.00 158 LEU A N 1
ATOM 1307 C CA . LEU A 1 158 ? -16.660 -7.779 2.947 1.00 86.00 158 LEU A CA 1
ATOM 1308 C C . LEU A 1 158 ? -17.165 -8.610 4.124 1.00 86.00 158 LEU A C 1
ATOM 1310 O O . LEU A 1 158 ? -17.293 -8.075 5.223 1.00 86.00 158 LEU A O 1
ATOM 1314 N N . LEU A 1 159 ? -17.386 -9.909 3.928 1.00 86.38 159 LEU A N 1
ATOM 1315 C CA . LEU A 1 159 ? -17.824 -10.806 4.999 1.00 86.38 159 LEU A CA 1
ATOM 1316 C C . LEU A 1 159 ? -16.808 -10.861 6.143 1.00 86.38 159 LEU A C 1
ATOM 1318 O O . LEU A 1 159 ? -17.180 -10.732 7.310 1.00 86.38 159 LEU A O 1
ATOM 1322 N N . GLN A 1 160 ? -15.519 -10.980 5.821 1.00 84.88 160 GLN A N 1
ATOM 1323 C CA . GLN A 1 160 ? -14.462 -10.949 6.827 1.00 84.88 160 GLN A CA 1
ATOM 1324 C C . GLN A 1 160 ? -14.454 -9.619 7.595 1.00 84.88 160 GLN A C 1
ATOM 1326 O O . GLN A 1 160 ? -14.270 -9.608 8.813 1.00 84.88 160 GLN A O 1
ATOM 1331 N N . HIS A 1 161 ? -14.685 -8.502 6.903 1.00 82.38 161 HIS A N 1
ATOM 1332 C CA . HIS A 1 161 ? -14.771 -7.184 7.521 1.00 82.38 161 HIS A CA 1
ATOM 1333 C C . HIS A 1 161 ? -15.968 -7.034 8.452 1.00 82.38 161 HIS A C 1
ATOM 1335 O O . HIS A 1 161 ? -15.823 -6.434 9.516 1.00 82.38 161 HIS A O 1
ATOM 1341 N N . VAL A 1 162 ? -17.121 -7.597 8.090 1.00 87.50 162 VAL A N 1
ATOM 1342 C CA . VAL A 1 162 ? -18.306 -7.612 8.955 1.00 87.50 162 VAL A CA 1
ATOM 1343 C C . VAL A 1 162 ? -17.995 -8.371 10.243 1.00 87.50 162 VAL A C 1
ATOM 1345 O O . VAL A 1 162 ? -18.126 -7.797 11.322 1.00 87.50 162 VAL A O 1
ATOM 1348 N N . VAL A 1 163 ? -17.467 -9.594 10.141 1.00 88.44 163 VAL A N 1
ATOM 1349 C CA . VAL A 1 163 ? -17.089 -10.409 11.311 1.00 88.44 163 VAL A CA 1
ATOM 1350 C C . VAL A 1 163 ? -16.059 -9.689 12.184 1.00 88.44 163 VAL A C 1
ATOM 1352 O O . VAL A 1 163 ? -16.191 -9.646 13.406 1.00 88.44 163 VAL A O 1
ATOM 1355 N N . GLN A 1 164 ? -15.046 -9.067 11.575 1.00 86.44 164 GLN A N 1
ATOM 1356 C CA . GLN A 1 164 ? -14.062 -8.285 12.319 1.00 86.44 164 GLN A CA 1
ATOM 1357 C C . GLN A 1 164 ? -14.710 -7.097 13.047 1.00 86.44 164 GLN A C 1
ATOM 1359 O O . GLN A 1 164 ? -14.381 -6.838 14.202 1.00 86.44 164 GLN A O 1
ATOM 1364 N N . SER A 1 165 ? -15.632 -6.386 12.397 1.00 86.56 165 SER A N 1
ATOM 1365 C CA . SER A 1 165 ? -16.315 -5.237 12.999 1.00 86.56 165 SER A CA 1
ATOM 1366 C C . SER A 1 165 ? -17.215 -5.632 14.172 1.00 86.56 165 SER A C 1
ATOM 1368 O O . SER A 1 165 ? -17.272 -4.909 15.167 1.00 86.56 165 SER A O 1
ATOM 1370 N N . GLU A 1 166 ? -17.864 -6.798 14.099 1.00 90.62 166 GLU A N 1
ATOM 1371 C CA . GLU A 1 166 ? -18.650 -7.345 15.207 1.00 90.62 166 GLU A CA 1
ATOM 1372 C C . GLU A 1 166 ? -17.749 -7.646 16.408 1.00 90.62 166 GLU A C 1
ATOM 1374 O O . GLU A 1 166 ? -18.028 -7.186 17.515 1.00 90.62 166 GLU A O 1
ATOM 1379 N N . LEU A 1 167 ? -16.615 -8.317 16.182 1.00 90.62 167 LEU A N 1
ATOM 1380 C CA . LEU A 1 167 ? -15.630 -8.596 17.230 1.00 90.62 167 LEU A CA 1
ATOM 1381 C C . LEU A 1 167 ? -15.065 -7.315 17.860 1.00 90.62 167 LEU A C 1
ATOM 1383 O O . LEU A 1 167 ? -14.931 -7.232 19.081 1.00 90.62 167 LEU A O 1
ATOM 1387 N N . GLU A 1 168 ? -14.741 -6.305 17.048 1.00 90.12 168 GLU A N 1
ATOM 1388 C CA . GLU A 1 168 ? -14.259 -5.007 17.536 1.00 90.12 168 GLU A CA 1
ATOM 1389 C C . GLU A 1 168 ? -15.323 -4.285 18.378 1.00 90.12 168 GLU A C 1
ATOM 1391 O O . GLU A 1 168 ? -14.987 -3.666 19.393 1.00 90.12 168 GLU A O 1
ATOM 1396 N N . CYS A 1 169 ? -16.601 -4.396 18.003 1.00 91.00 169 CYS A N 1
ATOM 1397 C CA . CYS A 1 169 ? -17.719 -3.829 18.751 1.00 91.00 169 CYS A CA 1
ATOM 1398 C C . CYS A 1 169 ? -17.907 -4.526 20.105 1.00 91.00 169 CYS A C 1
ATOM 1400 O O . CYS A 1 169 ? -17.961 -3.853 21.138 1.00 91.00 169 CYS A O 1
ATOM 1402 N N . GLU A 1 170 ? -17.921 -5.862 20.121 1.00 90.25 170 GLU A N 1
ATOM 1403 C CA . GLU A 1 170 ? -17.997 -6.640 21.360 1.00 90.25 170 GLU A CA 1
ATOM 1404 C C . GLU A 1 170 ? -16.831 -6.318 22.300 1.00 90.25 170 GLU A C 1
ATOM 1406 O O . GLU A 1 170 ? -17.012 -6.137 23.505 1.00 90.25 170 GLU A O 1
ATOM 1411 N N . GLU A 1 171 ? -15.619 -6.207 21.760 1.00 93.56 171 GLU A N 1
ATOM 1412 C CA . GLU A 1 171 ? -14.431 -5.892 22.546 1.00 93.56 171 GLU A CA 1
ATOM 1413 C C . GLU A 1 171 ? -14.467 -4.460 23.102 1.00 93.56 171 GLU A C 1
ATOM 1415 O O . GLU A 1 171 ? -14.092 -4.220 24.254 1.00 93.56 171 GLU A O 1
ATOM 1420 N N . ALA A 1 172 ? -14.961 -3.492 22.324 1.00 93.00 172 ALA A N 1
ATOM 1421 C CA . ALA A 1 172 ? -15.190 -2.131 22.802 1.00 93.00 172 ALA A CA 1
ATOM 1422 C C . ALA A 1 172 ? -16.233 -2.097 23.931 1.00 93.00 172 ALA A C 1
ATOM 1424 O O . ALA A 1 172 ? -16.035 -1.407 24.936 1.00 93.00 172 ALA A O 1
ATOM 1425 N N . GLN A 1 173 ? -17.302 -2.886 23.812 1.00 90.94 173 GLN A N 1
ATOM 1426 C CA . GLN A 1 173 ? -18.315 -3.024 24.853 1.00 90.94 173 GLN A CA 1
ATOM 1427 C C . GLN A 1 173 ? -17.735 -3.649 26.129 1.00 90.94 173 GLN A C 1
ATOM 1429 O O . GLN A 1 173 ? -17.950 -3.110 27.217 1.00 90.94 173 GLN A O 1
ATOM 1434 N N . ARG A 1 174 ? -16.935 -4.723 26.023 1.00 92.31 174 ARG A N 1
ATOM 1435 C CA . ARG A 1 174 ? -16.238 -5.325 27.177 1.00 92.31 174 ARG A CA 1
ATOM 1436 C C . ARG A 1 174 ? -15.361 -4.305 27.897 1.00 92.31 174 ARG A C 1
ATOM 1438 O O . ARG A 1 174 ? -15.427 -4.203 29.121 1.00 92.31 174 ARG A O 1
ATOM 1445 N N . LYS A 1 175 ? -14.588 -3.506 27.155 1.00 94.75 175 LYS A N 1
ATOM 1446 C CA . LYS A 1 175 ? -13.747 -2.435 27.720 1.00 94.75 175 LYS A CA 1
ATOM 1447 C C . LYS A 1 175 ? -14.570 -1.365 28.428 1.00 94.75 175 LYS A C 1
ATOM 1449 O O . LYS A 1 175 ? -14.190 -0.924 29.511 1.00 94.75 175 LYS A O 1
ATOM 1454 N N . LEU A 1 176 ? -15.704 -0.970 27.852 1.00 92.81 176 LEU A N 1
ATOM 1455 C CA . LEU A 1 176 ? -16.605 0.003 28.463 1.00 92.81 176 LEU A CA 1
ATOM 1456 C C . LEU A 1 176 ? -17.173 -0.531 29.783 1.00 92.81 176 LEU A C 1
ATOM 1458 O O . LEU A 1 176 ? -17.060 0.145 30.805 1.00 92.81 176 LEU A O 1
ATOM 1462 N N . ILE A 1 177 ? -17.699 -1.758 29.795 1.00 92.62 177 ILE A N 1
ATOM 1463 C CA . ILE A 1 177 ? -18.224 -2.405 31.008 1.00 92.62 177 ILE A CA 1
ATOM 1464 C C . ILE A 1 177 ? -17.125 -2.539 32.067 1.00 92.62 177 ILE A C 1
ATOM 1466 O O . ILE A 1 177 ? -17.337 -2.180 33.224 1.00 92.62 177 ILE A O 1
ATOM 1470 N N . PHE A 1 178 ? -15.932 -2.988 31.671 1.00 94.06 178 PHE A N 1
ATOM 1471 C CA . PHE A 1 178 ? -14.775 -3.077 32.559 1.00 94.06 178 PHE A CA 1
ATOM 1472 C C . PHE A 1 178 ? -14.427 -1.716 33.178 1.00 94.06 178 PHE A C 1
ATOM 1474 O O . PHE A 1 178 ? -14.257 -1.622 34.392 1.00 94.06 178 PHE A O 1
ATOM 1481 N N . SER A 1 179 ? -14.392 -0.648 32.375 1.00 95.31 179 SER A N 1
ATOM 1482 C CA . SER A 1 179 ? -14.091 0.706 32.855 1.00 95.31 179 SER A CA 1
ATOM 1483 C C . SER A 1 179 ? -15.152 1.255 33.816 1.00 95.31 179 SER A C 1
ATOM 1485 O O . SER A 1 179 ? -14.806 1.914 34.796 1.00 95.31 179 SER A O 1
ATOM 1487 N N . LEU A 1 180 ? -16.434 0.941 33.589 1.00 93.12 180 LEU A N 1
ATOM 1488 C CA . LEU A 1 180 ? -17.525 1.315 34.490 1.00 93.12 180 LEU A CA 1
ATOM 1489 C C . LEU A 1 180 ? -17.438 0.555 35.813 1.00 93.12 180 LEU A C 1
ATOM 1491 O O . LEU A 1 180 ? -17.566 1.169 36.868 1.00 93.12 180 LEU A O 1
ATOM 1495 N N . ASN A 1 181 ? -17.174 -0.751 35.768 1.00 92.75 181 ASN A N 1
ATOM 1496 C CA . ASN A 1 181 ? -17.006 -1.563 36.973 1.00 92.75 181 ASN A CA 1
ATOM 1497 C C . ASN A 1 181 ? -15.796 -1.100 37.792 1.00 92.75 181 ASN A C 1
ATOM 1499 O O . ASN A 1 181 ? -15.883 -0.968 39.010 1.00 92.75 181 ASN A O 1
ATOM 1503 N N . TRP A 1 182 ? -14.688 -0.782 37.121 1.00 95.44 182 TRP A N 1
ATOM 1504 C CA . TRP A 1 182 ? -13.510 -0.196 37.753 1.00 95.44 182 TRP A CA 1
ATOM 1505 C C . TRP A 1 182 ? -13.831 1.138 38.440 1.00 95.44 182 TRP A C 1
ATOM 1507 O O . TRP A 1 182 ? -13.500 1.335 39.611 1.00 95.44 182 TRP A O 1
ATOM 1517 N N . LEU A 1 183 ? -14.520 2.043 37.737 1.00 94.31 183 LEU A N 1
ATOM 1518 C CA . LEU A 1 183 ? -14.924 3.340 38.280 1.00 94.31 183 LEU A CA 1
ATOM 1519 C C . LEU A 1 183 ? -15.849 3.179 39.492 1.00 94.31 183 LEU A C 1
ATOM 1521 O O . LEU A 1 183 ? -15.634 3.833 40.511 1.00 94.31 183 LEU A O 1
ATOM 1525 N N . ALA A 1 184 ? -16.830 2.280 39.399 1.00 93.31 184 ALA A N 1
ATOM 1526 C CA . ALA A 1 184 ? -17.753 1.973 40.482 1.00 93.31 184 ALA A CA 1
ATOM 1527 C C . ALA A 1 184 ? -17.016 1.436 41.723 1.00 93.31 184 ALA A C 1
ATOM 1529 O O . ALA A 1 184 ? -17.294 1.867 42.844 1.00 93.31 184 ALA A O 1
ATOM 1530 N N . GLY A 1 185 ? -16.021 0.564 41.523 1.00 92.12 185 GLY A N 1
ATOM 1531 C CA . GLY A 1 185 ? -15.141 0.072 42.583 1.00 92.12 185 GLY A CA 1
ATOM 1532 C C . GLY A 1 185 ? -14.371 1.195 43.282 1.00 92.12 185 GLY A C 1
ATOM 1533 O O . GLY A 1 185 ? -14.372 1.268 44.509 1.00 92.12 185 GLY A O 1
ATOM 1534 N N . ILE A 1 186 ? -13.790 2.132 42.525 1.00 94.25 186 ILE A N 1
ATOM 1535 C CA . ILE A 1 186 ? -13.106 3.302 43.101 1.00 94.25 186 ILE A CA 1
ATOM 1536 C C . ILE A 1 186 ? -14.076 4.185 43.893 1.00 94.25 186 ILE A C 1
ATOM 1538 O O . ILE A 1 186 ? -13.726 4.661 44.971 1.00 94.25 186 ILE A O 1
ATOM 1542 N N . THR A 1 187 ? -15.284 4.431 43.382 1.00 93.38 187 THR A N 1
ATOM 1543 C CA . THR A 1 187 ? -16.279 5.248 44.096 1.00 93.38 187 THR A CA 1
ATOM 1544 C C . THR A 1 187 ? -16.783 4.576 45.371 1.00 93.38 187 THR A C 1
ATOM 1546 O O . THR A 1 187 ? -17.008 5.267 46.363 1.00 93.38 187 THR A O 1
ATOM 1549 N N . ALA A 1 188 ? -16.882 3.243 45.381 1.00 92.06 188 ALA A N 1
ATOM 1550 C CA . ALA A 1 188 ? -17.216 2.478 46.579 1.00 92.06 188 ALA A CA 1
ATOM 1551 C C . ALA A 1 188 ? -16.112 2.593 47.643 1.00 92.06 188 ALA A C 1
ATOM 1553 O O . ALA A 1 188 ? -16.411 2.814 48.808 1.00 92.06 188 ALA A O 1
ATOM 1554 N N . LEU A 1 189 ? -14.835 2.549 47.238 1.00 93.12 189 LEU A N 1
ATOM 1555 C CA . LEU A 1 189 ? -13.696 2.762 48.145 1.00 93.12 189 LEU A CA 1
ATOM 1556 C C . LEU A 1 189 ? -13.628 4.184 48.730 1.00 93.12 189 LEU A C 1
ATOM 1558 O O . LEU A 1 189 ? -12.962 4.395 49.737 1.00 93.12 189 LEU A O 1
ATOM 1562 N N . LYS A 1 190 ? -14.287 5.164 48.101 1.00 93.44 190 LYS A N 1
ATOM 1563 C CA . LYS A 1 190 ? -14.394 6.550 48.588 1.00 93.44 190 LYS A CA 1
ATOM 1564 C C . LYS A 1 190 ? -15.633 6.789 49.467 1.00 93.44 190 LYS A C 1
ATOM 1566 O O . LYS A 1 190 ? -16.003 7.943 49.665 1.00 93.44 190 LYS A O 1
ATOM 1571 N N . ASP A 1 191 ? -16.304 5.728 49.924 1.00 89.38 191 ASP A N 1
ATOM 1572 C CA . ASP A 1 191 ? -17.562 5.756 50.692 1.00 89.38 191 ASP A CA 1
ATOM 1573 C C . ASP A 1 191 ? -18.744 6.456 49.987 1.00 89.38 191 ASP A C 1
ATOM 1575 O O . ASP A 1 191 ? -19.772 6.769 50.590 1.00 89.38 191 ASP A O 1
ATOM 1579 N N . GLN A 1 192 ? -18.666 6.647 48.666 1.00 89.12 192 GLN A N 1
ATOM 1580 C CA . GLN A 1 192 ? -19.742 7.223 47.853 1.00 89.12 192 GLN A CA 1
ATOM 1581 C C . GLN A 1 192 ? -20.675 6.128 47.316 1.00 89.12 192 GLN A C 1
ATOM 1583 O O . GLN A 1 192 ? -20.901 5.991 46.112 1.00 89.12 192 GLN A O 1
ATOM 1588 N N . ASN A 1 193 ? -21.249 5.351 48.236 1.00 85.81 193 ASN A N 1
ATOM 1589 C CA . ASN A 1 193 ? -22.112 4.204 47.939 1.00 85.81 193 ASN A CA 1
ATOM 1590 C C . ASN A 1 193 ? -23.282 4.472 46.966 1.00 85.81 193 ASN A C 1
ATOM 1592 O O . ASN A 1 193 ? -23.479 3.648 46.069 1.00 85.81 193 ASN A O 1
ATOM 1596 N N . PRO A 1 194 ? -24.051 5.580 47.050 1.00 90.25 194 PRO A N 1
ATOM 1597 C CA . PRO A 1 194 ? -25.165 5.790 46.120 1.00 90.25 194 PRO A CA 1
ATOM 1598 C C . PRO A 1 194 ? -24.705 5.975 44.666 1.00 90.25 194 PRO A C 1
ATOM 1600 O O . PRO A 1 194 ? -25.371 5.504 43.742 1.00 90.25 194 PRO A O 1
ATOM 1603 N N . GLU A 1 195 ? -23.550 6.608 44.448 1.00 89.31 195 GLU A N 1
ATOM 1604 C CA . GLU A 1 195 ? -23.018 6.821 43.099 1.00 89.31 195 GLU A CA 1
ATOM 1605 C C . GLU A 1 195 ? -22.382 5.539 42.544 1.00 89.31 195 GLU A C 1
ATOM 1607 O O . GLU A 1 195 ? -22.594 5.199 41.380 1.00 89.31 195 GLU A O 1
ATOM 1612 N N . ALA A 1 196 ? -21.713 4.753 43.395 1.00 89.75 196 ALA A N 1
ATOM 1613 C CA . ALA A 1 196 ? -21.196 3.438 43.020 1.00 89.75 196 ALA A CA 1
ATOM 1614 C C . ALA A 1 196 ? -22.316 2.496 42.540 1.00 89.75 196 ALA A C 1
ATOM 1616 O O . ALA A 1 196 ? -22.195 1.867 41.486 1.00 89.75 196 ALA A O 1
ATOM 1617 N N . ILE A 1 197 ? -23.445 2.451 43.261 1.00 90.25 197 ILE A N 1
ATOM 1618 C CA . ILE A 1 197 ? -24.621 1.653 42.878 1.00 90.25 197 ILE A CA 1
ATOM 1619 C C . ILE A 1 197 ? -25.171 2.114 41.523 1.00 90.25 197 ILE A C 1
ATOM 1621 O O . ILE A 1 197 ? -25.455 1.280 40.663 1.00 90.25 197 ILE A O 1
ATOM 1625 N N . ARG A 1 198 ? -25.277 3.429 41.282 1.00 91.69 198 ARG A N 1
ATOM 1626 C CA . ARG A 1 198 ? -25.724 3.956 39.980 1.00 91.69 198 ARG A CA 1
ATOM 1627 C C . ARG A 1 198 ? -24.835 3.496 38.828 1.00 91.69 198 ARG A C 1
ATOM 1629 O O . ARG A 1 198 ? -25.358 3.146 37.769 1.00 91.69 198 ARG A O 1
ATOM 1636 N N . ILE A 1 199 ? -23.517 3.498 39.015 1.00 91.44 199 ILE A N 1
ATOM 1637 C CA . ILE A 1 199 ? -22.566 3.108 37.968 1.00 91.44 199 ILE A CA 1
ATOM 1638 C C . ILE A 1 199 ? -22.634 1.595 37.709 1.00 91.44 199 ILE A C 1
ATOM 1640 O O . ILE A 1 199 ? -22.694 1.192 36.547 1.00 91.44 199 ILE A O 1
ATOM 1644 N N . TYR A 1 200 ? -22.735 0.760 38.748 1.00 91.50 200 TYR A N 1
ATOM 1645 C CA . TYR A 1 200 ? -22.935 -0.686 38.575 1.00 91.50 200 TYR A CA 1
ATOM 1646 C C . TYR A 1 200 ? -24.263 -1.020 37.891 1.00 91.50 200 TYR A C 1
ATOM 1648 O O . TYR A 1 200 ? -24.299 -1.837 36.971 1.00 91.50 200 TYR A O 1
ATOM 1656 N N . LEU A 1 201 ? -25.354 -0.352 38.274 1.00 90.06 201 LEU A N 1
ATOM 1657 C CA . LEU A 1 201 ? -26.645 -0.513 37.604 1.00 90.06 201 LEU A CA 1
ATOM 1658 C C . LEU A 1 201 ? -26.562 -0.097 36.133 1.00 90.06 201 LEU A C 1
ATOM 1660 O O . LEU A 1 201 ? -27.153 -0.748 35.274 1.00 90.06 201 LEU A O 1
ATOM 1664 N N . ARG A 1 202 ? -25.799 0.956 35.818 1.00 89.19 202 ARG A N 1
ATOM 1665 C CA . ARG A 1 202 ? -25.541 1.366 34.434 1.00 89.19 202 ARG A CA 1
ATOM 1666 C C . ARG A 1 202 ? -24.771 0.301 33.653 1.00 89.19 202 ARG A C 1
ATOM 1668 O O . ARG A 1 202 ? -25.123 0.060 32.506 1.00 89.19 202 ARG A O 1
ATOM 1675 N N . ALA A 1 203 ? -23.768 -0.339 34.253 1.00 89.56 203 ALA A N 1
ATOM 1676 C CA . ALA A 1 203 ? -23.045 -1.445 33.625 1.00 89.56 203 ALA A CA 1
ATOM 1677 C C . ALA A 1 203 ? -23.954 -2.671 33.401 1.00 89.56 203 ALA A C 1
ATOM 1679 O O . ALA A 1 203 ? -23.923 -3.267 32.328 1.00 89.56 203 ALA A O 1
ATOM 1680 N N . SER A 1 204 ? -24.821 -2.991 34.369 1.00 86.69 204 SER A N 1
ATOM 1681 C CA . SER A 1 204 ? -25.775 -4.110 34.298 1.00 86.69 204 SER A CA 1
ATOM 1682 C C . SER A 1 204 ? -26.782 -3.979 33.143 1.00 86.69 204 SER A C 1
ATOM 1684 O O . SER A 1 204 ? -27.123 -4.968 32.496 1.00 86.69 204 SER A O 1
ATOM 1686 N N . LYS A 1 205 ? -27.201 -2.751 32.802 1.00 87.06 205 LYS A N 1
ATOM 1687 C CA . LYS A 1 205 ? -28.126 -2.503 31.678 1.00 87.06 205 LYS A CA 1
ATOM 1688 C C . LYS A 1 205 ? -27.616 -3.024 30.332 1.00 87.06 205 LYS A C 1
ATOM 1690 O O . LYS A 1 205 ? -28.419 -3.522 29.551 1.00 87.06 205 LYS A O 1
ATOM 1695 N N . PHE A 1 206 ? -26.306 -2.970 30.086 1.00 82.00 206 PHE A N 1
ATOM 1696 C CA . PHE A 1 206 ? -25.726 -3.486 28.842 1.00 82.00 206 PHE A CA 1
ATOM 1697 C C . PHE A 1 206 ? -25.932 -5.000 28.685 1.00 82.00 206 PHE A C 1
ATOM 1699 O O . PHE A 1 206 ? -26.108 -5.469 27.569 1.00 82.00 206 PHE A O 1
ATOM 1706 N N . PHE A 1 207 ? -25.992 -5.759 29.784 1.00 75.38 207 PHE A N 1
ATOM 1707 C CA . PHE A 1 207 ? -26.271 -7.198 29.735 1.00 75.38 207 PHE A CA 1
ATOM 1708 C C . PHE A 1 207 ? -27.747 -7.498 29.443 1.00 75.38 207 PHE A C 1
ATOM 1710 O O . PHE A 1 207 ? -28.047 -8.436 28.709 1.00 75.38 207 PHE A O 1
ATOM 1717 N N . GLY A 1 208 ? -28.672 -6.703 29.993 1.00 68.19 208 GLY A N 1
ATOM 1718 C CA . GLY A 1 208 ? -30.112 -6.888 29.776 1.00 68.19 208 GLY A CA 1
ATOM 1719 C C . GLY A 1 208 ? -30.552 -6.609 28.335 1.00 68.19 208 GLY A C 1
ATOM 1720 O O . GLY A 1 208 ? -31.392 -7.325 27.797 1.00 68.19 208 GLY A O 1
ATOM 1721 N N . GLU A 1 209 ? -29.954 -5.606 27.686 1.00 66.81 209 GLU A N 1
ATOM 1722 C CA . GLU A 1 209 ? -30.257 -5.266 26.288 1.00 66.81 209 GLU A CA 1
ATOM 1723 C C . GLU A 1 209 ? -29.740 -6.310 25.284 1.00 66.81 209 GLU A C 1
ATOM 1725 O O . GLU A 1 209 ? -30.355 -6.507 24.234 1.00 66.81 209 GLU A O 1
ATOM 1730 N N . ASP A 1 210 ? -28.636 -6.996 25.591 1.00 62.44 210 ASP A N 1
ATOM 1731 C CA . ASP A 1 210 ? -28.058 -8.011 24.703 1.00 62.44 210 ASP A CA 1
ATOM 1732 C C . ASP A 1 210 ? -28.854 -9.320 24.698 1.00 62.44 210 ASP A C 1
ATOM 1734 O O . ASP A 1 210 ? -28.974 -9.959 23.650 1.00 62.44 210 ASP A O 1
ATOM 1738 N N . ILE A 1 211 ? -29.434 -9.704 25.840 1.00 62.12 211 ILE A N 1
ATOM 1739 C CA . ILE A 1 211 ? -30.294 -10.893 25.955 1.00 62.12 211 ILE A CA 1
ATOM 1740 C C . ILE A 1 211 ? -31.561 -10.700 25.110 1.00 62.12 211 ILE A C 1
ATOM 1742 O O . ILE A 1 211 ? -31.882 -11.542 24.273 1.00 62.12 211 ILE A O 1
ATOM 1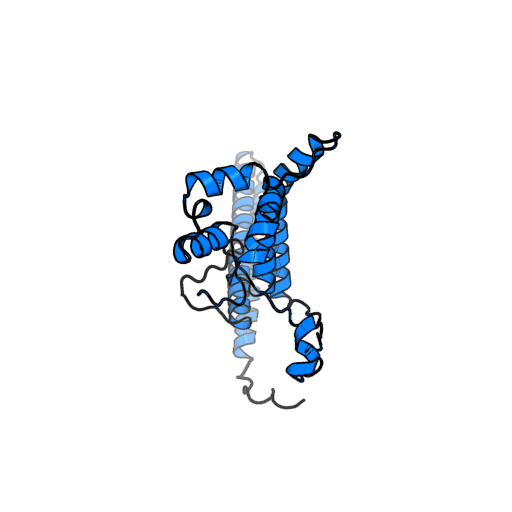746 N N . ASP A 1 212 ? -32.214 -9.542 25.236 1.00 61.47 212 ASP A N 1
ATOM 1747 C CA . ASP A 1 212 ? -33.441 -9.218 24.497 1.00 61.47 212 ASP A CA 1
ATOM 1748 C C . ASP A 1 212 ? -33.190 -9.082 22.976 1.00 61.47 212 ASP A C 1
ATOM 1750 O O . ASP A 1 212 ? -34.014 -9.471 22.144 1.00 61.47 212 ASP A O 1
ATOM 1754 N N . LYS A 1 213 ? -32.009 -8.592 22.566 1.00 65.62 213 LYS A N 1
ATOM 1755 C CA . LYS A 1 213 ? -31.601 -8.561 21.148 1.00 65.62 213 LYS A CA 1
ATOM 1756 C C . LYS A 1 213 ? -31.259 -9.946 20.592 1.00 65.62 213 LYS A C 1
ATOM 1758 O O . LYS A 1 213 ? -31.560 -10.197 19.424 1.00 65.62 213 LYS A O 1
ATOM 1763 N N . LYS A 1 214 ? -30.637 -10.834 21.378 1.00 62.22 214 LYS A N 1
ATOM 1764 C CA . LYS A 1 214 ? -30.355 -12.220 20.960 1.00 62.22 214 LYS A CA 1
ATOM 1765 C C . LYS A 1 214 ? -31.639 -13.017 20.762 1.00 62.22 214 LYS A C 1
ATOM 1767 O O . LYS A 1 214 ? -31.800 -13.595 19.692 1.00 62.22 214 LYS A O 1
ATOM 1772 N N . GLU A 1 215 ? -32.586 -12.934 21.696 1.00 59.25 215 GLU A N 1
ATOM 1773 C CA . GLU A 1 215 ? -33.892 -13.593 21.555 1.00 59.25 215 GLU A CA 1
ATOM 1774 C C . GLU A 1 215 ? -34.662 -13.107 20.317 1.00 59.25 215 GLU A C 1
ATOM 1776 O O . GLU A 1 215 ? -35.291 -13.899 19.615 1.00 59.25 215 GLU A O 1
ATOM 1781 N N . LYS A 1 216 ? -34.594 -11.807 19.996 1.00 63.16 216 LYS A N 1
ATOM 1782 C CA . LYS A 1 216 ? -35.209 -11.253 18.775 1.00 63.16 216 LYS A CA 1
ATOM 1783 C C . LYS A 1 216 ? -34.516 -11.725 17.493 1.00 63.16 216 LYS A C 1
ATOM 1785 O O . LYS A 1 216 ? -35.193 -11.951 16.494 1.00 63.16 216 LYS A O 1
ATOM 1790 N N . ARG A 1 217 ? -33.187 -11.886 17.504 1.00 63.84 217 ARG A N 1
ATOM 1791 C CA . ARG A 1 217 ? -32.412 -12.400 16.358 1.00 63.84 217 ARG A CA 1
ATOM 1792 C C . ARG A 1 217 ? -32.632 -13.897 16.128 1.00 63.84 217 ARG A C 1
ATOM 1794 O O . ARG A 1 217 ? -32.670 -14.308 14.975 1.00 63.84 217 ARG A O 1
ATOM 1801 N N . GLU A 1 218 ? -32.783 -14.691 17.184 1.00 60.97 218 GLU A N 1
ATOM 1802 C CA . GLU A 1 218 ? -33.094 -16.126 17.081 1.00 60.97 218 GLU A CA 1
ATOM 1803 C C . GLU A 1 218 ? -34.508 -16.347 16.534 1.00 60.97 218 GLU A C 1
ATOM 1805 O O . GLU A 1 218 ? -34.668 -17.057 15.546 1.00 60.97 218 GLU A O 1
ATOM 1810 N N . LYS A 1 219 ? -35.505 -15.610 17.043 1.00 59.97 219 LYS A N 1
ATOM 1811 C CA . LYS A 1 219 ? -36.881 -15.646 16.512 1.00 59.97 219 LYS A CA 1
ATOM 1812 C C . LYS A 1 219 ? -36.988 -15.188 15.052 1.00 59.97 219 LYS A C 1
ATOM 1814 O O . LYS A 1 219 ? -37.833 -15.685 14.319 1.00 59.97 219 LYS A O 1
ATOM 1819 N N . ALA A 1 220 ? -36.142 -14.250 14.617 1.00 56.75 220 ALA A N 1
ATOM 1820 C CA . ALA A 1 220 ? -36.094 -13.818 13.218 1.00 56.75 220 ALA A CA 1
ATOM 1821 C C . ALA A 1 220 ? -35.492 -14.890 12.290 1.00 56.75 220 ALA A C 1
ATOM 1823 O O . ALA A 1 220 ? -35.981 -15.068 11.181 1.00 56.75 220 ALA A O 1
ATOM 1824 N N . ARG A 1 221 ? -34.480 -15.640 12.751 1.00 54.94 221 ARG A N 1
ATOM 1825 C CA . ARG A 1 221 ? -33.883 -16.752 11.985 1.00 54.94 221 ARG A CA 1
ATOM 1826 C C . ARG A 1 221 ? -34.798 -17.971 11.895 1.00 54.94 221 ARG A C 1
ATOM 1828 O O . ARG A 1 221 ? -34.750 -18.677 10.900 1.00 54.94 221 ARG A O 1
ATOM 1835 N N . GLU A 1 222 ? -35.629 -18.210 12.907 1.00 52.91 222 GLU A N 1
ATOM 1836 C CA . GLU A 1 222 ? -36.651 -19.268 12.883 1.00 52.91 222 GLU A CA 1
ATOM 1837 C C . GLU A 1 222 ? -37.840 -18.934 11.960 1.00 52.91 222 GLU A C 1
ATOM 1839 O O . GLU A 1 222 ? -38.547 -19.839 11.528 1.00 52.91 222 GLU A O 1
ATOM 1844 N N . GLY A 1 223 ? -38.054 -17.651 11.637 1.00 49.59 223 GLY A N 1
ATOM 1845 C CA . GLY A 1 223 ? -39.121 -17.181 10.743 1.00 49.59 223 GLY A CA 1
ATOM 1846 C C . GLY A 1 223 ? -38.728 -17.019 9.268 1.00 49.59 223 GLY A C 1
ATOM 1847 O O . GLY A 1 223 ? -39.609 -16.813 8.435 1.00 49.59 223 GLY A O 1
ATOM 1848 N N . GLU A 1 224 ? -37.441 -17.107 8.925 1.00 45.31 224 GLU A N 1
ATOM 1849 C CA . GLU A 1 224 ? -36.954 -17.072 7.540 1.00 45.31 224 GLU A CA 1
ATOM 1850 C C . GLU A 1 224 ? -36.795 -18.504 7.000 1.00 45.31 224 GLU A C 1
ATOM 1852 O O . GLU A 1 224 ? -35.702 -19.072 6.973 1.00 45.31 224 GLU A O 1
ATOM 1857 N N . GLU A 1 225 ? -37.897 -19.106 6.537 1.00 40.16 225 GLU A N 1
ATOM 1858 C CA . GLU A 1 225 ? -37.812 -20.230 5.600 1.00 40.16 225 GLU A CA 1
ATOM 1859 C C . GLU A 1 225 ? -37.084 -19.761 4.327 1.00 40.16 225 GLU A C 1
ATOM 1861 O O . GLU A 1 225 ? -37.573 -18.919 3.579 1.00 40.16 225 GLU A O 1
ATOM 1866 N N . VAL A 1 226 ? -35.878 -20.304 4.136 1.00 41.03 226 VAL A N 1
ATOM 1867 C CA . VAL A 1 226 ? -35.085 -20.435 2.902 1.00 41.03 226 VAL A CA 1
ATOM 1868 C C . VAL A 1 226 ? -35.705 -19.760 1.669 1.00 41.03 226 VAL A C 1
ATOM 1870 O O . VAL A 1 226 ? -36.459 -20.377 0.917 1.00 41.03 226 VAL A O 1
ATOM 1873 N N . PHE A 1 227 ? -35.315 -18.513 1.391 1.00 33.34 227 PHE A N 1
ATOM 1874 C CA . PHE A 1 227 ? -35.521 -17.935 0.064 1.00 33.34 227 PHE A CA 1
ATOM 1875 C C . PHE A 1 227 ? -34.723 -18.757 -0.967 1.00 33.34 227 PHE A C 1
ATOM 1877 O O . PHE A 1 227 ? -33.499 -18.865 -0.836 1.00 33.34 227 PHE A O 1
ATOM 1884 N N . PRO A 1 228 ? -35.363 -19.343 -1.999 1.00 33.81 228 PRO A N 1
ATOM 1885 C CA . PRO A 1 228 ? -34.644 -20.030 -3.062 1.00 33.81 228 PRO A CA 1
ATOM 1886 C C . PRO A 1 228 ? -33.789 -19.023 -3.835 1.00 33.81 228 PRO A C 1
ATOM 1888 O O . PRO A 1 228 ? -34.268 -17.967 -4.245 1.00 33.81 228 PRO A O 1
ATOM 1891 N N . VAL A 1 229 ? -32.530 -19.382 -4.070 1.00 37.41 229 VAL A N 1
ATOM 1892 C CA . VAL A 1 229 ? -31.464 -18.583 -4.709 1.00 37.41 229 VAL A CA 1
ATOM 1893 C C . VAL A 1 229 ? -31.732 -18.261 -6.201 1.00 37.41 229 VAL A C 1
ATOM 1895 O O . VAL A 1 229 ? -30.858 -17.758 -6.896 1.00 37.41 229 VAL A O 1
ATOM 1898 N N . ASP A 1 230 ? -32.942 -18.472 -6.724 1.00 36.31 230 ASP A N 1
ATOM 1899 C CA . ASP A 1 230 ? -33.201 -18.493 -8.173 1.00 36.31 230 ASP A CA 1
ATOM 1900 C C . ASP A 1 230 ? -33.937 -17.263 -8.742 1.00 36.31 230 ASP A C 1
ATOM 1902 O O . ASP A 1 230 ? -34.639 -17.355 -9.745 1.00 36.31 230 ASP A O 1
ATOM 1906 N N . MET A 1 231 ? -33.796 -16.077 -8.136 1.00 34.62 231 MET A N 1
ATOM 1907 C CA . MET A 1 231 ? -34.452 -14.862 -8.658 1.00 34.62 231 MET A CA 1
ATOM 1908 C C . MET A 1 231 ? -33.549 -13.628 -8.804 1.00 34.62 231 MET A C 1
ATOM 1910 O O . MET A 1 231 ? -34.003 -12.500 -8.655 1.00 34.62 231 MET A O 1
ATOM 1914 N N .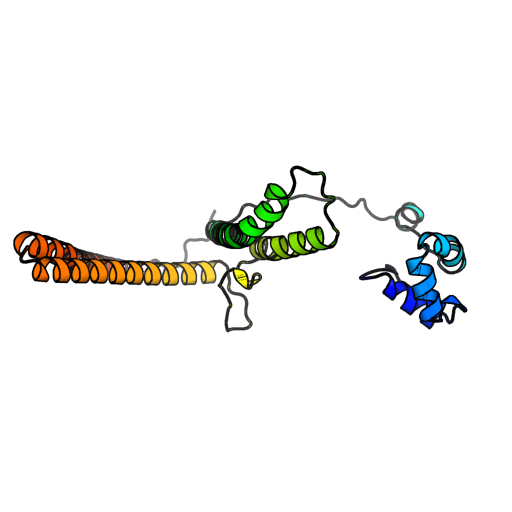 MET A 1 232 ? -32.277 -13.826 -9.164 1.00 33.34 232 MET A N 1
ATOM 1915 C CA . MET A 1 232 ? -31.371 -12.741 -9.594 1.00 33.34 232 MET A CA 1
ATOM 1916 C C . MET A 1 232 ? -30.798 -12.987 -11.001 1.00 33.34 232 MET A C 1
ATOM 1918 O O . MET A 1 232 ? -29.633 -12.720 -11.280 1.00 33.34 232 MET A O 1
ATOM 1922 N N . GLN A 1 233 ? -31.637 -13.479 -11.917 1.00 36.47 233 GLN A N 1
ATOM 1923 C CA . GLN A 1 233 ? -31.410 -13.388 -13.363 1.00 36.47 233 GLN A CA 1
ATOM 1924 C C . GLN A 1 233 ? -32.682 -12.900 -14.061 1.00 36.47 233 GLN A C 1
ATOM 1926 O O . GLN A 1 233 ? -33.430 -13.687 -14.635 1.00 36.47 233 GLN A O 1
ATOM 1931 N N . LYS A 1 234 ? -32.932 -11.591 -13.977 1.00 34.16 234 LYS A N 1
ATOM 1932 C CA . LYS A 1 234 ? -33.630 -10.765 -14.979 1.00 34.16 234 LYS A CA 1
ATOM 1933 C C . LYS A 1 234 ? -33.759 -9.345 -14.433 1.00 34.16 234 LYS A C 1
ATOM 1935 O O . LYS A 1 234 ? -34.646 -9.084 -13.628 1.00 34.16 234 LYS A O 1
ATOM 1940 N N . ILE A 1 235 ? -32.849 -8.475 -14.866 1.00 34.56 235 ILE A N 1
ATOM 1941 C CA . ILE A 1 235 ? -33.056 -7.153 -15.490 1.00 34.56 235 ILE A CA 1
ATOM 1942 C C . ILE A 1 235 ? -31.681 -6.680 -15.964 1.00 34.56 235 ILE A C 1
ATOM 1944 O O . ILE A 1 235 ? -30.723 -6.775 -15.166 1.00 34.56 235 ILE A O 1
#

Solvent-accessible surface area (backbone atoms only — not comparable to full-atom values): 14334 Å² total; per-residue (Å²): 140,86,88,70,97,64,67,64,83,89,46,76,64,45,46,50,55,52,31,47,75,66,63,42,76,71,55,43,39,70,67,53,39,55,52,43,61,69,73,44,66,71,73,48,49,71,57,46,64,73,79,50,86,81,86,50,68,85,79,46,43,87,79,68,69,67,74,88,85,82,87,86,86,80,89,82,77,74,52,76,66,51,47,49,53,46,50,54,43,50,52,57,50,44,68,69,40,49,64,55,52,44,52,55,52,76,72,38,93,53,94,71,76,83,46,74,65,55,52,54,52,51,52,60,63,47,45,47,58,57,30,31,76,76,36,58,60,69,13,83,82,62,69,50,71,64,93,53,98,64,84,75,52,73,68,56,48,49,54,53,49,51,55,49,50,51,52,52,49,53,51,52,49,52,52,49,42,51,51,36,50,51,50,18,51,54,32,42,76,69,72,39,50,74,60,16,51,52,36,44,54,56,44,51,48,60,58,58,55,51,55,59,52,48,56,54,53,52,56,51,59,74,66,56,76,78,78,75,90,83,81,84,86,86,133